Protein AF-A0A3M2AK42-F1 (afdb_monomer_lite)

Structure (mmCIF, N/CA/C/O backbone):
data_AF-A0A3M2AK42-F1
#
_entry.id   AF-A0A3M2AK42-F1
#
loop_
_atom_site.group_PDB
_atom_site.id
_atom_site.type_symbol
_atom_site.label_atom_id
_atom_site.label_alt_id
_atom_site.label_comp_id
_atom_site.label_asym_id
_atom_site.label_entity_id
_atom_site.label_seq_id
_atom_site.pdbx_PDB_ins_code
_atom_site.Cartn_x
_atom_site.Cartn_y
_atom_site.Cartn_z
_atom_site.occupancy
_atom_site.B_iso_or_equiv
_atom_site.auth_seq_id
_atom_site.auth_comp_id
_atom_site.auth_asym_id
_atom_site.auth_atom_id
_atom_site.pdbx_PDB_model_num
ATOM 1 N N . MET A 1 1 ? -17.316 -11.273 25.059 1.00 44.88 1 MET A N 1
ATOM 2 C CA . MET A 1 1 ? -16.820 -10.185 24.172 1.00 44.88 1 MET A CA 1
ATOM 3 C C . MET A 1 1 ? -15.992 -9.198 24.988 1.00 44.88 1 MET A C 1
ATOM 5 O O . MET A 1 1 ? -16.541 -8.600 25.907 1.00 44.88 1 MET A O 1
ATOM 9 N N . SER A 1 2 ? -14.705 -9.004 24.682 1.00 53.91 2 SER A N 1
ATOM 10 C CA . SER A 1 2 ? -13.886 -8.016 25.399 1.00 53.91 2 SER A CA 1
ATOM 11 C C . SER A 1 2 ? -14.462 -6.603 25.228 1.00 53.91 2 SER A C 1
ATOM 13 O O . SER A 1 2 ? -14.811 -6.161 24.127 1.00 53.91 2 SER A O 1
ATOM 15 N N . ARG A 1 3 ? -14.637 -5.888 26.344 1.00 82.56 3 ARG A N 1
ATOM 16 C CA . ARG A 1 3 ? -15.154 -4.515 26.336 1.00 82.56 3 ARG A CA 1
ATOM 17 C C . ARG A 1 3 ? -14.125 -3.598 25.660 1.00 82.56 3 ARG A C 1
ATOM 19 O O . ARG A 1 3 ? -12.955 -3.622 26.015 1.00 82.56 3 ARG A O 1
ATOM 26 N N . PHE A 1 4 ? -14.561 -2.753 24.717 1.00 89.00 4 PHE A N 1
ATOM 27 C CA . PHE A 1 4 ? -13.676 -1.787 24.046 1.00 89.00 4 PHE A CA 1
ATOM 28 C C . PHE A 1 4 ? -12.962 -0.881 25.058 1.00 89.00 4 PHE A C 1
ATOM 30 O O . PHE A 1 4 ? -13.621 -0.277 25.913 1.00 89.00 4 PHE A O 1
ATOM 37 N N . GLN A 1 5 ? -11.646 -0.745 24.890 1.00 92.00 5 GLN A N 1
ATOM 38 C CA . GLN A 1 5 ? -10.791 0.174 25.632 1.00 92.00 5 GLN A CA 1
ATOM 39 C C . GLN A 1 5 ? -10.260 1.257 24.676 1.00 92.00 5 GLN A C 1
ATOM 41 O O . GLN A 1 5 ? -9.657 0.924 23.651 1.00 92.00 5 GLN A O 1
ATOM 46 N N . PRO A 1 6 ? -10.512 2.550 24.948 1.00 93.19 6 PRO A N 1
ATOM 47 C CA . PRO A 1 6 ? -9.932 3.643 24.180 1.00 93.19 6 PRO A CA 1
ATOM 48 C C . PRO A 1 6 ? -8.397 3.588 24.199 1.00 93.19 6 PRO A C 1
ATOM 50 O O . PRO A 1 6 ? -7.823 3.580 25.282 1.00 93.19 6 PRO A O 1
ATOM 53 N N . PRO A 1 7 ? -7.718 3.602 23.039 1.00 92.38 7 PRO A N 1
ATOM 54 C CA . PRO A 1 7 ? -6.256 3.543 23.009 1.00 92.38 7 PRO A CA 1
ATOM 55 C C . PRO A 1 7 ? -5.570 4.895 23.274 1.00 92.38 7 PRO A C 1
ATOM 57 O O . PRO A 1 7 ? -4.383 4.924 23.557 1.00 92.38 7 PRO A O 1
ATOM 60 N N . HIS A 1 8 ? -6.272 6.022 23.108 1.00 93.62 8 HIS A N 1
ATOM 61 C CA . HIS A 1 8 ? -5.751 7.380 23.333 1.00 93.62 8 HIS A CA 1
ATOM 62 C C . HIS A 1 8 ? -6.901 8.401 23.352 1.00 93.62 8 HIS A C 1
ATOM 64 O O . HIS A 1 8 ? -8.001 8.111 22.874 1.00 93.62 8 HIS A O 1
ATOM 70 N N . CYS A 1 9 ? -6.657 9.633 23.813 1.00 94.62 9 CYS A N 1
ATOM 71 C CA . CYS A 1 9 ? -7.658 10.700 23.733 1.00 94.62 9 CYS A CA 1
ATOM 72 C C . CYS A 1 9 ? -7.870 11.156 22.272 1.00 94.62 9 CYS A C 1
ATOM 74 O O . CYS A 1 9 ? -6.920 11.579 21.603 1.00 94.62 9 CYS A O 1
ATOM 76 N N . PRO A 1 10 ? -9.100 11.137 21.725 1.00 93.94 10 PRO A N 1
ATOM 77 C CA . PRO A 1 10 ? -9.323 11.510 20.329 1.00 93.94 10 PRO A CA 1
ATOM 78 C C . PRO A 1 10 ? -9.197 13.020 20.071 1.00 93.94 10 PRO A C 1
ATOM 80 O O . PRO A 1 10 ? -9.141 13.420 18.910 1.00 93.94 10 PRO A O 1
ATOM 83 N N . HIS A 1 11 ? -9.119 13.851 21.116 1.00 93.88 11 HIS A N 1
ATOM 84 C CA . HIS A 1 11 ? -8.992 15.307 21.008 1.00 93.88 11 HIS A CA 1
ATOM 85 C C . HIS A 1 11 ? -7.536 15.722 20.715 1.00 93.88 11 HIS A C 1
ATOM 87 O O . HIS A 1 11 ? -6.670 15.469 21.552 1.00 93.88 11 HIS A O 1
ATOM 93 N N . PRO A 1 12 ? -7.236 16.377 19.569 1.00 92.06 12 PRO A N 1
ATOM 94 C CA . PRO A 1 12 ? -5.858 16.648 19.126 1.00 92.06 12 PRO A CA 1
ATOM 95 C C . PRO A 1 12 ? -5.017 17.514 20.071 1.00 92.06 12 PRO A C 1
ATOM 97 O O . PRO A 1 12 ? -3.802 17.359 20.124 1.00 92.06 12 PRO A O 1
ATOM 100 N N . ARG A 1 13 ? -5.663 18.423 20.809 1.00 94.31 13 ARG A N 1
ATOM 101 C CA . ARG A 1 13 ? -5.011 19.355 21.744 1.00 94.31 13 ARG A CA 1
ATOM 102 C C . ARG A 1 13 ? -4.900 18.809 23.176 1.00 94.31 13 ARG A C 1
ATOM 104 O O . ARG A 1 13 ? -4.522 19.543 24.074 1.00 94.31 13 ARG A O 1
ATOM 111 N N . CYS A 1 14 ? -5.276 17.552 23.422 1.00 94.94 14 CYS A N 1
ATOM 112 C CA . CYS A 1 14 ? -5.157 16.962 24.755 1.00 94.94 14 CYS A CA 1
ATOM 113 C C . CYS A 1 14 ? -3.673 16.743 25.116 1.00 94.94 14 CYS A C 1
ATOM 115 O O . CYS A 1 14 ? -2.967 16.146 24.300 1.00 94.94 14 CYS A O 1
ATOM 117 N N . PRO A 1 15 ? -3.211 17.120 26.325 1.00 94.81 15 PRO A N 1
ATOM 118 C CA . PRO A 1 15 ? -1.830 16.881 26.760 1.00 94.81 15 PRO A CA 1
ATOM 119 C C . PRO A 1 15 ? -1.396 15.411 26.653 1.00 94.81 15 PRO A C 1
ATOM 121 O O . PRO A 1 15 ? -0.280 15.125 26.223 1.00 94.81 15 PRO A O 1
ATOM 124 N N . SER A 1 16 ? -2.317 14.469 26.910 1.00 94.31 16 SER A N 1
ATOM 125 C CA . SER A 1 16 ? -2.032 13.028 26.803 1.00 94.31 16 SER A CA 1
ATOM 126 C C . SER A 1 16 ? -1.733 12.519 25.395 1.00 94.31 16 SER A C 1
ATOM 128 O O . SER A 1 16 ? -1.181 11.434 25.240 1.00 94.31 16 SER A O 1
ATOM 130 N N . ARG A 1 17 ? -2.060 13.281 24.343 1.00 90.75 17 ARG A N 1
ATOM 131 C CA . ARG A 1 17 ? -1.677 12.913 22.971 1.00 90.75 17 ARG A CA 1
ATOM 132 C C . ARG A 1 17 ? -0.212 13.182 22.656 1.00 90.75 17 ARG A C 1
ATOM 134 O O . ARG A 1 17 ? 0.291 12.607 21.697 1.00 90.75 17 ARG A O 1
ATOM 141 N N . HIS A 1 18 ? 0.421 14.066 23.420 1.00 89.06 18 HIS A N 1
ATOM 142 C CA . HIS A 1 18 ? 1.777 14.556 23.176 1.00 89.06 18 HIS A CA 1
ATOM 143 C C . HIS A 1 18 ? 2.758 14.070 24.244 1.00 89.06 18 HIS A C 1
ATOM 145 O O . HIS A 1 18 ? 3.823 14.651 24.393 1.00 89.06 18 HIS A O 1
ATOM 151 N N . GLY A 1 19 ? 2.376 13.057 25.031 1.00 88.56 19 GLY A N 1
ATOM 152 C CA . GLY A 1 19 ? 3.207 12.512 26.109 1.00 88.56 19 GLY A CA 1
ATOM 153 C C . GLY A 1 19 ? 3.389 13.440 27.315 1.00 88.56 19 GLY A C 1
ATOM 154 O O . GLY A 1 19 ? 4.139 13.100 28.214 1.00 88.56 19 GLY A O 1
ATOM 155 N N . ARG A 1 20 ? 2.694 14.587 27.369 1.00 92.31 20 ARG A N 1
ATOM 156 C CA . ARG A 1 20 ? 2.829 15.575 28.460 1.00 92.31 20 ARG A CA 1
ATOM 157 C C . ARG A 1 20 ? 2.037 15.218 29.722 1.00 92.31 20 ARG A C 1
ATOM 159 O O . ARG A 1 20 ? 2.165 15.893 30.729 1.00 92.31 20 ARG A O 1
ATOM 166 N N . ALA A 1 21 ? 1.153 14.225 29.640 1.00 94.00 21 ALA A N 1
ATOM 167 C CA . ALA A 1 21 ? 0.336 13.748 30.753 1.00 94.00 21 ALA A CA 1
ATOM 168 C C . ALA A 1 21 ? -0.171 12.322 30.470 1.00 94.00 21 ALA A C 1
ATOM 170 O O . ALA A 1 21 ? -0.337 11.961 29.298 1.00 94.00 21 ALA A O 1
ATOM 171 N N . PRO A 1 22 ? -0.498 11.515 31.492 1.00 95.12 22 PRO A N 1
ATOM 172 C CA . PRO A 1 22 ? -1.084 10.195 31.282 1.00 95.12 22 PRO A CA 1
ATOM 173 C C . PRO A 1 22 ? -2.471 10.293 30.631 1.00 95.12 22 PRO A C 1
ATOM 175 O O . PRO A 1 22 ? -3.246 11.224 30.882 1.00 95.12 22 PRO A O 1
ATOM 178 N N . PHE A 1 23 ? -2.814 9.313 29.788 1.00 95.62 23 PHE A N 1
ATOM 179 C CA . PHE A 1 23 ? -4.160 9.196 29.226 1.00 95.62 23 PHE A CA 1
ATOM 180 C C . PHE A 1 23 ? -5.090 8.467 30.199 1.00 95.62 23 PHE A C 1
ATOM 182 O O . PHE A 1 23 ? -5.228 7.247 30.162 1.00 95.62 23 PHE A O 1
ATOM 189 N N . LEU A 1 24 ? -5.777 9.242 31.036 1.00 95.94 24 LEU A N 1
ATOM 190 C CA . LEU A 1 24 ? -6.764 8.727 31.980 1.00 95.94 24 LEU A CA 1
ATOM 191 C C . LEU A 1 24 ? -8.181 8.932 31.437 1.00 95.94 24 LEU A C 1
ATOM 193 O O . LEU A 1 24 ? -8.519 9.991 30.891 1.00 95.94 24 LEU A O 1
ATOM 197 N N . TRP A 1 25 ? -9.040 7.926 31.591 1.00 96.62 25 TRP A N 1
ATOM 198 C CA . TRP A 1 25 ? -10.430 7.983 31.145 1.00 96.62 25 TRP A CA 1
ATOM 199 C C . TRP A 1 25 ? -11.367 7.208 32.071 1.00 96.62 25 TRP A C 1
ATOM 201 O O . TRP A 1 25 ? -10.966 6.263 32.737 1.00 96.62 25 TRP A O 1
ATOM 211 N N . ARG A 1 26 ? -12.645 7.601 32.082 1.00 96.50 26 ARG A N 1
ATOM 212 C CA . ARG A 1 26 ? -13.735 6.839 32.714 1.00 96.50 26 ARG A CA 1
ATOM 213 C C . ARG A 1 26 ? -14.907 6.663 31.758 1.00 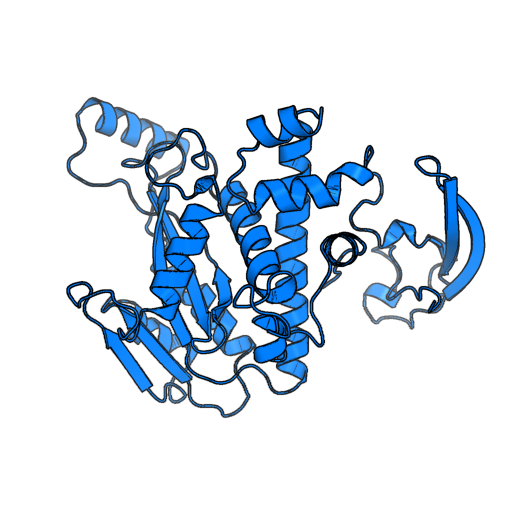96.50 26 ARG A C 1
ATOM 215 O O . ARG A 1 26 ? -15.075 7.451 30.823 1.00 96.50 26 ARG A O 1
ATOM 222 N N . ARG A 1 27 ? -15.732 5.638 31.978 1.00 96.12 27 ARG A N 1
ATOM 223 C CA . ARG A 1 27 ? -17.011 5.480 31.263 1.00 96.12 27 ARG A CA 1
ATOM 224 C C . ARG A 1 27 ? -17.972 6.599 31.678 1.00 96.12 27 ARG A C 1
ATOM 226 O O . ARG A 1 27 ? -17.952 7.038 32.820 1.00 96.12 27 ARG A O 1
ATOM 233 N N . ARG A 1 28 ? -18.789 7.081 30.737 1.00 94.62 28 ARG A N 1
ATOM 234 C CA . ARG A 1 28 ? -19.775 8.155 30.963 1.00 94.62 28 ARG A CA 1
ATOM 235 C C . ARG A 1 28 ? -21.093 7.849 30.245 1.00 94.62 28 ARG A C 1
ATOM 237 O O . ARG A 1 28 ? -21.438 8.528 29.282 1.00 94.62 28 ARG A O 1
ATOM 244 N N . GLY A 1 29 ? -21.790 6.797 30.672 1.00 94.94 29 GLY A N 1
ATOM 245 C CA . GLY A 1 29 ? -23.066 6.379 30.079 1.00 94.94 29 GLY A CA 1
ATOM 246 C C . GLY A 1 29 ? -22.958 5.885 28.630 1.00 94.94 29 GLY A C 1
ATOM 247 O O . GLY A 1 29 ? -21.872 5.609 28.108 1.00 94.94 29 GLY A O 1
ATOM 248 N N . SER A 1 30 ? -24.100 5.759 27.959 1.00 95.50 30 SER A N 1
ATOM 249 C CA . SER A 1 30 ? -24.176 5.310 26.566 1.00 95.50 30 SER A CA 1
ATOM 250 C C . SER A 1 30 ? -25.329 5.983 25.824 1.00 95.50 30 SER A C 1
ATOM 252 O O . SER A 1 30 ? -26.158 6.631 26.448 1.00 95.50 30 SER A O 1
ATOM 254 N N . TYR A 1 31 ? -25.348 5.890 24.496 1.00 94.38 31 TYR A N 1
ATOM 255 C CA . TYR A 1 31 ? -26.443 6.412 23.671 1.00 94.38 31 TYR A CA 1
ATOM 256 C C . TYR A 1 31 ? -26.689 5.509 22.457 1.00 94.38 31 TYR A C 1
ATOM 258 O O . TYR A 1 31 ? -25.734 4.888 21.974 1.00 94.38 31 TYR A O 1
ATOM 266 N N . PRO A 1 32 ? -27.923 5.427 21.934 1.00 93.19 32 PRO A N 1
ATOM 267 C CA . PRO A 1 32 ? -28.196 4.715 20.693 1.00 93.19 32 PRO A CA 1
ATOM 268 C C . PRO A 1 32 ? -27.618 5.482 19.498 1.00 93.19 32 PRO A C 1
ATOM 270 O O . PRO A 1 32 ? -27.726 6.707 19.380 1.00 93.19 32 PRO A O 1
ATOM 273 N N . ARG A 1 33 ? -26.959 4.774 18.580 1.00 86.94 33 ARG A N 1
ATOM 274 C CA . ARG A 1 33 ? -26.429 5.379 17.357 1.00 86.94 33 ARG A CA 1
ATOM 275 C C . ARG A 1 33 ? -27.558 5.612 16.353 1.00 86.94 33 ARG A C 1
ATOM 277 O O . ARG A 1 33 ? -28.160 4.661 15.882 1.00 86.94 33 ARG A O 1
ATOM 284 N N . LYS A 1 34 ? -27.725 6.859 15.900 1.00 83.44 34 LYS A N 1
ATOM 285 C CA . LYS A 1 34 ? -28.797 7.274 14.967 1.00 83.44 34 LYS A CA 1
ATOM 286 C C . LYS A 1 34 ? -28.969 6.431 13.689 1.00 83.44 34 LYS A C 1
ATOM 288 O O . LYS A 1 34 ? -30.050 6.417 13.134 1.00 83.44 34 LYS A O 1
ATOM 293 N N . VAL A 1 35 ? -27.916 5.788 13.175 1.00 79.56 35 VAL A N 1
ATOM 294 C CA . VAL A 1 35 ? -27.976 5.088 11.871 1.00 79.56 35 VAL A CA 1
ATOM 295 C C . VAL A 1 35 ? -28.355 3.610 11.965 1.00 79.56 35 VAL A C 1
ATOM 297 O O . VAL A 1 35 ? -28.770 3.043 10.966 1.00 79.56 35 VAL A O 1
ATOM 300 N N . ASP A 1 36 ? -28.117 2.960 13.105 1.00 82.44 36 ASP A N 1
ATOM 301 C CA . ASP A 1 36 ? -28.292 1.507 13.259 1.00 82.44 36 ASP A CA 1
ATOM 302 C C . ASP A 1 36 ? -28.736 1.092 14.673 1.00 82.44 36 ASP A C 1
ATOM 304 O O . ASP A 1 36 ? -28.633 -0.079 15.022 1.00 82.44 36 ASP A O 1
ATOM 308 N N . GLY A 1 37 ? -29.146 2.040 15.522 1.00 84.12 37 GLY A N 1
ATOM 309 C CA . GLY A 1 37 ? -29.632 1.802 16.888 1.00 84.12 37 GLY A CA 1
ATOM 310 C C . GLY A 1 37 ? -28.581 1.305 17.886 1.00 84.12 37 GLY A C 1
ATOM 311 O O . GLY A 1 37 ? -28.816 1.317 19.092 1.00 84.12 37 GLY A O 1
ATOM 312 N N . ARG A 1 38 ? -27.384 0.910 17.431 1.00 86.56 38 ARG A N 1
ATOM 313 C CA . ARG A 1 38 ? -26.383 0.254 18.282 1.00 86.56 38 ARG A CA 1
ATOM 314 C C . ARG A 1 38 ? -25.985 1.128 19.463 1.00 86.56 38 ARG A C 1
ATOM 316 O O . ARG A 1 38 ? -25.647 2.302 19.290 1.00 86.56 38 ARG A O 1
ATOM 323 N N . ARG A 1 39 ? -25.939 0.527 20.655 1.00 91.94 39 ARG A N 1
ATOM 324 C CA . ARG A 1 39 ? -25.543 1.215 21.886 1.00 91.94 39 ARG A CA 1
ATOM 325 C C . ARG A 1 39 ? -24.062 1.596 21.838 1.00 91.94 39 ARG A C 1
ATOM 327 O O . ARG A 1 39 ? -23.171 0.751 21.753 1.00 91.94 39 ARG A O 1
ATOM 334 N N . VAL A 1 40 ? -23.792 2.896 21.874 1.00 92.94 40 VAL A N 1
ATOM 335 C CA . VAL A 1 40 ? -22.453 3.482 21.823 1.00 92.94 40 VAL A CA 1
ATOM 336 C C . VAL A 1 40 ? -22.022 3.887 23.223 1.00 92.94 40 VAL A C 1
ATOM 338 O O . VAL A 1 40 ? -22.624 4.755 23.851 1.00 92.94 40 VAL A O 1
ATOM 341 N N . GLN A 1 41 ? -20.920 3.305 23.691 1.00 95.62 41 GLN A N 1
ATOM 342 C CA . GLN A 1 41 ? -20.295 3.696 24.951 1.00 95.62 41 GLN A CA 1
ATOM 343 C C . GLN A 1 41 ? -19.641 5.081 24.834 1.00 95.62 41 GLN A C 1
ATOM 345 O O . GLN A 1 41 ? -18.824 5.320 23.935 1.00 95.62 41 GLN A O 1
ATOM 350 N N . ARG A 1 42 ? -19.959 5.968 25.783 1.00 96.69 42 ARG A N 1
ATOM 351 C CA . ARG A 1 42 ? -19.296 7.263 25.983 1.00 96.69 42 ARG A CA 1
ATOM 352 C C . ARG A 1 42 ? -18.219 7.159 27.055 1.00 96.69 42 ARG A C 1
ATOM 354 O O . ARG A 1 42 ? -18.303 6.344 27.975 1.00 96.69 42 ARG A O 1
ATOM 361 N N . PHE A 1 43 ? -17.232 8.028 26.938 1.00 97.38 43 PHE A N 1
ATOM 362 C CA . PHE A 1 43 ? -16.108 8.154 27.847 1.00 97.38 43 PHE A CA 1
ATOM 363 C C . PHE A 1 43 ? -15.850 9.630 28.146 1.00 97.38 43 PHE A C 1
ATOM 365 O O . PHE A 1 43 ? -16.178 10.507 27.341 1.00 97.38 43 PHE A O 1
ATOM 372 N N . LEU A 1 44 ? -15.235 9.888 29.292 1.00 97.81 44 LEU A N 1
ATOM 373 C CA . LEU A 1 44 ? -14.699 11.184 29.682 1.00 97.81 44 LEU A CA 1
ATOM 374 C C . LEU A 1 44 ? -13.183 11.047 29.809 1.00 97.81 44 LEU A C 1
ATOM 376 O O . LEU A 1 44 ? -12.720 10.170 30.538 1.00 97.81 44 LEU A O 1
ATOM 380 N N . CYS A 1 45 ? -12.415 11.888 29.115 1.00 97.31 45 CYS A N 1
ATOM 381 C CA . CYS A 1 45 ? -10.980 11.986 29.363 1.00 97.31 45 CYS A CA 1
ATOM 382 C C . CYS A 1 45 ? -10.763 12.777 30.655 1.00 97.31 45 CYS A C 1
ATOM 384 O O . CYS A 1 45 ? -11.192 13.925 30.733 1.00 97.31 45 CYS A O 1
ATOM 386 N N . ARG A 1 46 ? -10.095 12.182 31.647 1.00 97.19 46 ARG A N 1
ATOM 387 C CA . ARG A 1 46 ? -9.768 12.855 32.914 1.00 97.19 46 ARG A CA 1
ATOM 388 C C . ARG A 1 46 ? -8.592 13.824 32.775 1.00 97.19 46 ARG A C 1
ATOM 390 O O . ARG A 1 46 ? -8.455 14.706 33.600 1.00 97.19 46 ARG A O 1
ATOM 397 N N . THR A 1 47 ? -7.807 13.717 31.702 1.00 95.94 47 THR A N 1
ATOM 398 C CA . THR A 1 47 ? -6.683 14.626 31.433 1.00 95.94 47 THR A CA 1
ATOM 399 C C . THR A 1 47 ? -7.120 15.984 30.876 1.00 95.94 47 THR A C 1
ATOM 401 O O . THR A 1 47 ? -6.511 16.994 31.184 1.00 95.94 47 THR A O 1
ATOM 404 N N . CYS A 1 48 ? -8.136 16.036 30.004 1.00 95.88 48 CYS A N 1
ATOM 405 C CA . CYS A 1 48 ? -8.592 17.302 29.399 1.00 95.88 48 CYS A CA 1
ATOM 406 C C . CYS A 1 48 ? -10.073 17.619 29.628 1.00 95.88 48 CYS A C 1
ATOM 408 O O . CYS A 1 48 ? -10.602 18.522 28.986 1.00 95.88 48 CYS A O 1
ATOM 410 N N . GLY A 1 49 ? -10.779 16.816 30.426 1.00 95.81 49 GLY A N 1
ATOM 411 C CA . GLY A 1 49 ? -12.206 16.989 30.722 1.00 95.81 49 GLY A CA 1
ATOM 412 C C . GLY A 1 49 ? -13.161 16.750 29.544 1.00 95.81 49 GLY A C 1
ATOM 413 O O . GLY A 1 49 ? -14.378 16.799 29.705 1.00 95.81 49 GLY A O 1
ATOM 414 N N . ARG A 1 50 ? -12.666 16.467 28.331 1.00 96.69 50 ARG A N 1
ATOM 415 C CA . ARG A 1 50 ? -13.527 16.338 27.146 1.00 96.69 50 ARG A CA 1
ATOM 416 C C . ARG A 1 50 ? -14.137 14.947 27.022 1.00 96.69 50 ARG A C 1
ATOM 418 O O . ARG A 1 50 ? -13.481 13.920 27.209 1.00 96.69 50 ARG A O 1
ATOM 425 N N . SER A 1 51 ? -15.405 14.915 26.617 1.00 96.38 51 SER A N 1
ATOM 426 C CA . SER A 1 51 ? -16.118 13.670 26.323 1.00 96.38 51 SER A CA 1
ATOM 427 C C . SER A 1 51 ? -15.789 13.132 24.930 1.00 96.38 51 SER A C 1
ATOM 429 O O . SER A 1 51 ? -15.501 13.886 23.998 1.00 96.38 51 SER A O 1
ATOM 431 N N . PHE A 1 52 ? -15.852 11.815 24.780 1.00 96.00 52 PHE A N 1
ATOM 432 C CA . PHE A 1 52 ? -15.729 11.117 23.503 1.00 96.00 52 PHE A CA 1
ATOM 433 C C . PHE A 1 52 ? -16.491 9.785 23.544 1.00 96.00 52 PHE A C 1
ATOM 435 O O . PHE A 1 52 ? -17.133 9.461 24.541 1.00 96.00 52 PHE A O 1
ATOM 442 N N . SER A 1 53 ? -16.481 9.009 22.461 1.00 95.25 53 SER A N 1
ATOM 443 C CA . SER A 1 53 ? -17.162 7.708 22.426 1.00 95.25 53 SER A CA 1
ATOM 444 C C . SER A 1 53 ? -16.401 6.686 21.590 1.00 95.25 53 SER A C 1
ATOM 446 O O . SER A 1 53 ? -15.421 7.023 20.922 1.00 95.25 53 SER A O 1
ATOM 448 N N . THR A 1 54 ? -16.854 5.429 21.585 1.00 94.00 54 THR A N 1
ATOM 449 C CA . THR A 1 54 ? -16.290 4.395 20.691 1.00 94.00 54 THR A CA 1
ATOM 450 C C . THR A 1 54 ? -16.303 4.843 19.227 1.00 94.00 54 THR A C 1
ATOM 452 O O . THR A 1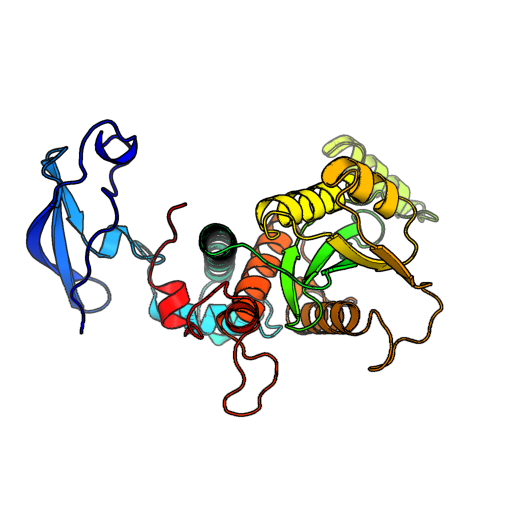 54 ? -15.385 4.530 18.470 1.00 94.00 54 THR A O 1
ATOM 455 N N . GLN A 1 55 ? -17.291 5.654 18.834 1.00 92.50 55 GLN A N 1
ATOM 456 C CA . GLN A 1 55 ? -17.412 6.209 17.487 1.00 92.50 55 GLN A CA 1
ATOM 457 C C . GLN A 1 55 ? -16.198 7.046 17.088 1.00 92.50 55 GLN A C 1
ATOM 459 O O . GLN A 1 55 ? -15.809 7.006 15.926 1.00 92.50 55 GLN A O 1
ATOM 464 N N . SER A 1 56 ? -15.554 7.748 18.024 1.00 93.19 56 SER A N 1
ATOM 465 C CA . SER A 1 56 ? -14.378 8.582 17.747 1.00 93.19 56 SER A CA 1
ATOM 466 C C . SER A 1 56 ? -13.218 7.797 17.119 1.00 93.19 56 SER A C 1
ATOM 468 O O . SER A 1 56 ? -12.414 8.370 16.382 1.00 93.19 56 SER A O 1
ATOM 470 N N . PHE A 1 57 ? -13.163 6.483 17.355 1.00 93.69 57 PHE A N 1
ATOM 471 C CA . PHE A 1 57 ? -12.113 5.594 16.856 1.00 93.69 57 PHE A CA 1
ATOM 472 C C . PHE A 1 57 ? -12.530 4.790 15.626 1.00 93.69 57 PHE A C 1
ATOM 474 O O . PHE A 1 57 ? -11.696 4.108 15.036 1.00 93.69 57 PHE A O 1
ATOM 481 N N . ARG A 1 58 ? -13.798 4.839 15.204 1.00 92.56 58 ARG A N 1
ATOM 482 C CA . ARG A 1 58 ? -14.265 4.045 14.064 1.00 92.56 58 ARG A CA 1
ATOM 483 C C . ARG A 1 58 ? -13.844 4.640 12.734 1.00 92.56 58 ARG A C 1
ATOM 485 O O . ARG A 1 58 ? -13.916 5.854 12.529 1.00 92.56 58 ARG A O 1
ATOM 492 N N . LEU A 1 59 ? -13.457 3.794 11.779 1.00 94.50 59 LEU A N 1
ATOM 493 C CA . LEU A 1 59 ? -13.092 4.254 10.433 1.00 94.50 59 LEU A CA 1
ATOM 494 C C . LEU A 1 59 ? -14.258 4.981 9.760 1.00 94.50 59 LEU A C 1
ATOM 496 O O . LEU A 1 59 ? -14.069 6.039 9.159 1.00 94.50 59 LEU A O 1
ATOM 500 N N . ASP A 1 60 ? -15.459 4.450 9.954 1.00 91.25 60 ASP A N 1
ATOM 501 C CA . ASP A 1 60 ? -16.712 4.926 9.381 1.00 91.25 60 ASP A CA 1
ATOM 502 C C . ASP A 1 60 ? -17.411 6.028 10.198 1.00 91.25 60 ASP A C 1
ATOM 504 O O . ASP A 1 60 ? -18.574 6.347 9.941 1.00 91.25 60 ASP A O 1
ATOM 508 N N . TYR A 1 61 ? -16.721 6.638 11.168 1.00 90.81 61 TYR A N 1
ATOM 509 C CA . TYR A 1 61 ? -17.280 7.748 11.933 1.00 90.81 61 TYR A CA 1
ATOM 510 C C . TYR A 1 61 ? -17.748 8.886 11.015 1.00 90.81 61 TYR A C 1
ATOM 512 O O . TYR A 1 61 ? -16.985 9.354 10.164 1.00 90.81 61 TYR A O 1
ATOM 520 N N . ARG A 1 62 ? -18.999 9.324 11.227 1.00 87.81 62 ARG A N 1
ATOM 521 C CA . ARG A 1 62 ? -19.749 10.316 10.429 1.00 87.81 62 ARG A CA 1
ATOM 522 C C . ARG A 1 62 ? -20.055 9.909 8.983 1.00 87.81 62 ARG A C 1
ATOM 524 O O . ARG A 1 62 ? -20.540 10.733 8.216 1.00 87.81 62 ARG A O 1
ATOM 531 N N . LEU A 1 63 ? -19.806 8.659 8.594 1.00 89.94 63 LEU A N 1
ATOM 532 C CA . LEU A 1 63 ? -20.255 8.164 7.297 1.00 89.94 63 LEU A CA 1
ATOM 533 C C . LEU A 1 63 ? -21.709 7.695 7.374 1.00 89.94 63 LEU A C 1
ATOM 535 O O . LEU A 1 63 ? -22.112 7.031 8.328 1.00 89.94 63 LEU A O 1
ATOM 539 N N . GLN A 1 64 ? -22.468 7.991 6.323 1.00 87.38 64 GLN A N 1
ATOM 540 C CA . GLN A 1 64 ? -23.795 7.429 6.071 1.00 87.38 64 GLN A CA 1
ATOM 541 C C . GLN A 1 64 ? -23.682 6.121 5.273 1.00 87.38 64 GLN A C 1
ATOM 543 O O . GLN A 1 64 ? -22.674 5.891 4.598 1.00 87.38 64 GLN A O 1
ATOM 548 N N . ARG A 1 65 ? -24.715 5.265 5.315 1.00 86.56 65 ARG A N 1
ATOM 549 C CA . ARG A 1 65 ? -24.765 3.965 4.607 1.00 86.56 65 ARG A CA 1
ATOM 550 C C . ARG A 1 65 ? -23.530 3.089 4.875 1.00 86.56 65 ARG A C 1
ATOM 552 O O . ARG A 1 65 ? -22.862 2.633 3.955 1.00 86.56 65 ARG A O 1
ATOM 559 N N . VAL A 1 66 ? -23.140 2.918 6.141 1.00 89.50 66 VAL A N 1
ATOM 560 C CA . VAL A 1 66 ? -21.879 2.228 6.498 1.00 89.50 66 VAL A CA 1
ATOM 561 C C . VAL A 1 66 ? -21.870 0.734 6.165 1.00 89.50 66 VAL A C 1
ATOM 563 O O . VAL A 1 66 ? -20.793 0.173 5.965 1.00 89.50 66 VAL A O 1
ATOM 566 N N . HIS A 1 67 ? -23.047 0.115 6.047 1.00 90.38 67 HIS A N 1
ATOM 567 C CA . HIS A 1 67 ? -23.211 -1.300 5.712 1.00 90.38 67 HIS A CA 1
ATOM 568 C C . HIS A 1 67 ? -22.615 -1.661 4.339 1.00 90.38 67 HIS A C 1
ATOM 570 O O . HIS A 1 67 ? -22.136 -2.776 4.166 1.00 90.38 67 HIS A O 1
ATOM 576 N N . VAL A 1 68 ? -22.525 -0.713 3.392 1.00 95.06 68 VAL A N 1
ATOM 577 C CA . VAL A 1 68 ? -21.932 -0.971 2.063 1.00 95.06 68 VAL A CA 1
ATOM 578 C C . VAL A 1 68 ? -20.402 -1.070 2.090 1.00 95.06 68 VAL A C 1
ATOM 580 O O . VAL A 1 68 ? -19.797 -1.502 1.111 1.00 95.06 68 VAL A O 1
ATOM 583 N N . ASN A 1 69 ? -19.737 -0.643 3.173 1.00 95.88 69 ASN A N 1
ATOM 584 C CA . ASN A 1 69 ? -18.274 -0.525 3.208 1.00 95.88 69 ASN A CA 1
ATOM 585 C C . ASN A 1 69 ? -17.549 -1.862 2.952 1.00 95.88 69 ASN A C 1
ATOM 587 O O . ASN A 1 69 ? -16.635 -1.863 2.121 1.00 95.88 69 ASN A O 1
ATOM 591 N N . PRO A 1 70 ? -17.921 -2.992 3.596 1.00 97.06 70 PRO A N 1
ATOM 592 C CA . PRO A 1 70 ? -17.255 -4.269 3.351 1.00 97.06 70 PRO A CA 1
ATOM 593 C C . PRO A 1 70 ? -17.453 -4.773 1.920 1.00 97.06 70 PRO A C 1
ATOM 595 O O . PRO A 1 70 ? -16.493 -5.234 1.301 1.00 97.06 70 PRO A O 1
ATOM 598 N N . ALA A 1 71 ? -18.668 -4.657 1.374 1.00 98.19 71 ALA A N 1
ATOM 599 C CA . ALA A 1 71 ? -18.964 -5.045 -0.004 1.00 98.19 71 ALA A CA 1
ATOM 600 C C . ALA A 1 71 ? -18.176 -4.181 -1.000 1.00 98.19 71 ALA A C 1
ATOM 602 O O . ALA A 1 71 ? -17.469 -4.710 -1.856 1.00 98.19 71 ALA A O 1
ATOM 603 N N . LEU A 1 72 ? -18.181 -2.855 -0.818 1.00 98.38 72 LEU A N 1
ATOM 604 C CA . LEU A 1 72 ? -17.417 -1.950 -1.670 1.00 98.38 72 LEU A CA 1
ATOM 605 C C . LEU A 1 72 ? -15.918 -2.252 -1.635 1.00 98.38 72 LEU A C 1
ATOM 607 O O . LEU A 1 72 ? -15.277 -2.267 -2.683 1.00 98.38 72 LEU A O 1
ATOM 611 N N . PHE A 1 73 ? -15.341 -2.486 -0.453 1.00 98.44 73 PHE A N 1
ATOM 612 C CA . PHE A 1 73 ? -13.922 -2.820 -0.348 1.00 98.44 73 PHE A CA 1
ATOM 613 C C . PHE A 1 73 ? -13.584 -4.076 -1.158 1.00 98.44 73 PHE A C 1
ATOM 615 O O . PHE A 1 73 ? -12.627 -4.042 -1.931 1.00 98.44 73 PHE A O 1
ATOM 622 N N . ARG A 1 74 ? -14.399 -5.137 -1.039 1.00 98.12 74 ARG A N 1
ATOM 623 C CA . ARG A 1 74 ? -14.243 -6.383 -1.808 1.00 98.12 74 ARG A CA 1
ATOM 624 C C . ARG A 1 74 ? -14.325 -6.138 -3.313 1.00 98.12 74 ARG A C 1
ATOM 626 O O . ARG A 1 74 ? -13.414 -6.542 -4.024 1.00 98.12 74 ARG A O 1
ATOM 633 N N . LEU A 1 75 ? -15.343 -5.417 -3.789 1.00 98.19 75 LEU A N 1
ATOM 634 C CA . LEU A 1 75 ? -15.484 -5.077 -5.212 1.00 98.19 75 LEU A CA 1
ATOM 635 C C . LEU A 1 75 ? -14.237 -4.350 -5.737 1.00 98.19 75 LEU A C 1
ATOM 637 O O . LEU A 1 75 ? -13.688 -4.703 -6.782 1.00 98.19 75 LEU A O 1
ATOM 641 N N . LEU A 1 76 ? -13.736 -3.370 -4.982 1.00 97.31 76 LEU A N 1
ATOM 642 C CA . LEU A 1 76 ? -12.576 -2.584 -5.394 1.00 97.31 76 LEU A CA 1
ATOM 643 C C . LEU A 1 76 ? -11.284 -3.413 -5.469 1.00 97.31 76 LEU A C 1
ATOM 645 O O . LEU A 1 76 ? -10.437 -3.094 -6.297 1.00 97.31 76 LEU A O 1
ATOM 649 N N . VAL A 1 77 ? -11.118 -4.477 -4.681 1.00 97.06 77 VAL A N 1
ATOM 650 C CA . VAL A 1 77 ? -9.964 -5.398 -4.794 1.00 97.06 77 VAL A CA 1
ATOM 651 C C . VAL A 1 77 ? -10.234 -6.613 -5.696 1.00 97.06 77 VAL A C 1
ATOM 653 O O . VAL A 1 77 ? -9.381 -7.488 -5.812 1.00 97.06 77 VAL A O 1
ATOM 656 N N . SER A 1 78 ? -11.386 -6.647 -6.370 1.00 95.88 78 SER A N 1
ATOM 657 C CA . SER A 1 78 ? -11.825 -7.728 -7.263 1.00 95.88 78 SER A CA 1
ATOM 658 C C . SER A 1 78 ? -12.089 -7.225 -8.685 1.00 95.88 78 SER A C 1
ATOM 660 O O . SER A 1 78 ? -13.071 -7.605 -9.309 1.00 95.88 78 SER A O 1
ATOM 662 N N . LYS A 1 79 ? -11.222 -6.350 -9.211 1.00 94.31 79 LYS A N 1
ATOM 663 C CA . LYS A 1 79 ? -11.256 -5.850 -10.603 1.00 94.31 79 LYS A CA 1
ATOM 664 C C . LYS A 1 79 ? -12.495 -5.023 -10.972 1.00 94.31 79 LYS A C 1
ATOM 666 O O . LYS A 1 79 ? -12.616 -4.570 -12.108 1.00 94.31 79 LYS A O 1
ATOM 671 N N . VAL A 1 80 ? -13.375 -4.709 -10.026 1.00 95.56 80 VAL A N 1
ATOM 672 C CA . VAL A 1 80 ? -14.567 -3.906 -10.311 1.00 95.56 80 VAL A CA 1
ATOM 673 C C . VAL A 1 80 ? -14.184 -2.429 -10.458 1.00 95.56 80 VAL A C 1
ATOM 675 O O . VAL A 1 80 ? -13.367 -1.873 -9.712 1.00 95.56 80 VAL A O 1
ATOM 678 N N . THR A 1 81 ? -14.739 -1.767 -11.475 1.00 94.62 81 THR A N 1
ATOM 679 C CA . THR A 1 81 ? -14.530 -0.328 -11.692 1.00 94.62 81 THR A CA 1
ATOM 680 C C . THR A 1 81 ? -15.381 0.492 -10.725 1.00 94.62 81 THR A C 1
ATOM 682 O O . THR A 1 81 ? -16.394 0.026 -10.215 1.00 94.62 81 THR A O 1
ATOM 685 N N . PHE A 1 82 ? -15.020 1.756 -10.489 1.00 95.00 82 PHE A N 1
ATOM 686 C CA . PHE A 1 82 ? -15.798 2.609 -9.576 1.00 95.00 82 PHE A CA 1
ATOM 687 C C . PHE A 1 82 ? -17.238 2.830 -10.059 1.00 95.00 82 PHE A C 1
ATOM 689 O O . PHE A 1 82 ? -18.133 2.968 -9.235 1.00 95.00 82 PHE A O 1
ATOM 696 N N . ARG A 1 83 ? -17.457 2.873 -11.382 1.00 95.44 83 ARG A N 1
ATOM 697 C CA . ARG A 1 83 ? -18.796 3.004 -11.972 1.00 95.44 83 ARG A CA 1
ATOM 698 C C . ARG A 1 83 ? -19.606 1.729 -11.755 1.00 95.44 83 ARG A C 1
ATOM 700 O O . ARG A 1 83 ? -20.745 1.820 -11.323 1.00 95.44 83 ARG A O 1
ATOM 707 N N . GLN A 1 84 ? -19.007 0.564 -11.992 1.00 96.81 84 GLN A N 1
ATOM 708 C CA . GLN A 1 84 ? -19.709 -0.698 -11.782 1.00 96.81 84 GLN A CA 1
ATOM 709 C C . GLN A 1 84 ? -19.994 -0.948 -10.297 1.00 96.81 84 GLN A C 1
ATOM 711 O O . GLN A 1 84 ? -21.099 -1.333 -9.951 1.00 96.81 84 GLN A O 1
ATOM 716 N N . ALA A 1 85 ? -19.053 -0.636 -9.404 1.00 97.69 85 ALA A N 1
ATOM 717 C CA . ALA A 1 85 ? -19.273 -0.751 -7.963 1.00 97.69 85 ALA A CA 1
ATOM 718 C C . ALA A 1 85 ? -20.377 0.191 -7.451 1.00 97.69 85 ALA A C 1
ATOM 720 O O . ALA A 1 85 ? -21.094 -0.161 -6.524 1.00 97.69 85 ALA A O 1
ATOM 721 N N . ALA A 1 86 ? -20.513 1.380 -8.050 1.00 97.81 86 ALA A N 1
ATOM 722 C CA . ALA A 1 86 ? -21.604 2.308 -7.757 1.00 97.81 86 ALA A CA 1
ATOM 723 C C . ALA A 1 86 ? -22.970 1.719 -8.149 1.00 97.81 86 ALA A C 1
ATOM 725 O O . ALA A 1 86 ? -23.877 1.717 -7.322 1.00 97.81 86 ALA A O 1
ATOM 726 N N . ARG A 1 87 ? -23.076 1.155 -9.363 1.00 98.25 87 ARG A N 1
ATOM 727 C CA . ARG A 1 87 ? -24.286 0.476 -9.862 1.00 98.25 87 ARG A CA 1
ATOM 728 C C . ARG A 1 87 ? -24.671 -0.719 -8.989 1.00 98.25 87 ARG A C 1
ATOM 730 O O . ARG A 1 87 ? -25.781 -0.757 -8.484 1.00 98.25 87 ARG A O 1
ATOM 737 N N . LEU A 1 88 ? -23.723 -1.628 -8.739 1.00 98.25 88 LEU A N 1
ATOM 738 C CA . LEU A 1 88 ? -23.946 -2.851 -7.952 1.00 98.25 88 LEU A CA 1
ATOM 739 C C . LEU A 1 88 ? -24.405 -2.586 -6.512 1.00 98.25 88 LEU A C 1
ATOM 741 O O . LEU A 1 88 ? -25.052 -3.433 -5.916 1.00 98.25 88 LEU A O 1
ATOM 745 N N . LEU A 1 89 ? -24.024 -1.448 -5.928 1.00 97.81 89 LEU A N 1
ATOM 746 C CA . LEU A 1 89 ? -24.351 -1.114 -4.540 1.00 97.81 89 LEU A CA 1
ATOM 747 C C . LEU A 1 89 ? -25.453 -0.055 -4.411 1.00 97.81 89 LEU A C 1
ATOM 749 O O . LEU A 1 89 ? -25.719 0.378 -3.291 1.00 97.81 89 LEU A O 1
ATOM 753 N N . GLY A 1 90 ? -26.026 0.431 -5.517 1.00 97.19 90 GLY A N 1
ATOM 754 C CA . GLY A 1 90 ? -27.025 1.506 -5.484 1.00 97.19 90 GLY A CA 1
ATOM 755 C C . GLY A 1 90 ? -26.518 2.788 -4.802 1.00 97.19 90 GLY A C 1
ATOM 756 O O . GLY A 1 90 ? -27.232 3.420 -4.018 1.00 97.19 90 GLY A O 1
ATOM 757 N N . ILE A 1 91 ? -25.250 3.162 -5.026 1.00 97.25 91 ILE A N 1
ATOM 758 C CA . ILE A 1 91 ? -24.643 4.370 -4.441 1.00 97.25 91 ILE A CA 1
ATOM 759 C C . ILE A 1 91 ? -24.030 5.275 -5.501 1.00 97.25 91 ILE A C 1
ATOM 761 O O . ILE A 1 91 ? -23.533 4.824 -6.526 1.00 97.25 91 ILE A O 1
ATOM 765 N N . ASP A 1 92 ? -23.955 6.568 -5.199 1.00 97.12 92 ASP A N 1
ATOM 766 C CA . ASP A 1 92 ? -23.315 7.536 -6.084 1.00 97.12 92 ASP A CA 1
ATOM 767 C C . ASP A 1 92 ? -21.809 7.251 -6.319 1.00 97.12 92 ASP A C 1
ATOM 769 O O . ASP A 1 92 ? -21.045 6.830 -5.437 1.00 97.12 92 ASP A O 1
ATOM 773 N N . ARG A 1 93 ? -21.325 7.557 -7.526 1.00 96.44 93 ARG A N 1
ATOM 774 C CA . ARG A 1 93 ? -19.922 7.345 -7.914 1.00 96.44 93 ARG A CA 1
ATOM 775 C C . ARG A 1 93 ? -18.947 8.225 -7.124 1.00 96.44 93 ARG A C 1
ATOM 777 O O . ARG A 1 93 ? -17.825 7.786 -6.842 1.00 96.44 93 ARG A O 1
ATOM 784 N N . LYS A 1 94 ? -19.323 9.455 -6.744 1.00 96.38 94 LYS A N 1
ATOM 785 C CA . LYS A 1 94 ? -18.491 10.320 -5.881 1.00 96.38 94 LYS A CA 1
ATOM 786 C C . LYS A 1 94 ? -18.357 9.687 -4.498 1.00 96.38 94 LYS A C 1
ATOM 788 O O . LYS A 1 94 ? -17.286 9.756 -3.892 1.00 96.38 94 LYS A O 1
ATOM 793 N N . THR A 1 95 ? -19.400 9.015 -4.019 1.00 96.88 95 THR A N 1
ATOM 794 C CA . THR A 1 95 ? -19.374 8.245 -2.772 1.00 96.88 95 THR A CA 1
ATOM 795 C C . THR A 1 95 ? -18.375 7.085 -2.831 1.00 96.88 95 THR A C 1
ATOM 797 O O . THR A 1 95 ? -17.550 6.951 -1.921 1.00 96.88 95 THR A O 1
ATOM 800 N N . VAL A 1 96 ? -18.344 6.318 -3.928 1.00 97.19 96 VAL A N 1
ATOM 801 C CA . VAL A 1 96 ? -17.299 5.299 -4.161 1.00 97.19 96 VAL A CA 1
ATOM 802 C C . VAL A 1 96 ? -15.901 5.921 -4.126 1.00 97.19 96 VAL A C 1
ATOM 804 O O . VAL A 1 96 ? -15.014 5.423 -3.433 1.00 97.19 96 VAL A O 1
ATOM 807 N N . ALA A 1 97 ? -15.695 7.045 -4.818 1.00 96.25 97 ALA A N 1
ATOM 808 C CA . ALA A 1 97 ? -14.395 7.712 -4.861 1.00 96.25 97 ALA A CA 1
ATOM 809 C C . ALA A 1 97 ? -13.928 8.214 -3.478 1.00 96.25 97 ALA A C 1
ATOM 811 O O . ALA A 1 97 ? -12.752 8.063 -3.129 1.00 96.25 97 ALA A O 1
ATOM 812 N N . ARG A 1 98 ? -14.839 8.778 -2.671 1.00 96.88 98 ARG A N 1
ATOM 813 C CA . ARG A 1 98 ? -14.562 9.208 -1.289 1.00 96.88 98 ARG A CA 1
ATOM 814 C C . ARG A 1 98 ? -14.188 8.022 -0.397 1.00 96.88 98 ARG A C 1
ATOM 816 O O . ARG A 1 98 ? -13.195 8.102 0.330 1.00 96.88 98 ARG A O 1
ATOM 823 N N . ARG A 1 99 ? -14.913 6.905 -0.509 1.00 97.31 99 ARG A N 1
ATOM 824 C CA . ARG A 1 99 ? -14.625 5.663 0.225 1.00 97.31 99 ARG A CA 1
ATOM 825 C C . ARG A 1 99 ? -13.300 5.032 -0.191 1.00 97.31 99 ARG A C 1
ATOM 827 O O . ARG A 1 99 ? -12.501 4.710 0.676 1.00 97.31 99 ARG A O 1
ATOM 834 N N . ALA A 1 100 ? -12.990 4.963 -1.484 1.00 97.25 100 ALA A N 1
ATOM 835 C CA . ALA A 1 100 ? -11.701 4.457 -1.959 1.00 97.25 100 ALA A CA 1
ATOM 836 C C . ALA A 1 100 ? -10.513 5.278 -1.422 1.00 97.25 100 ALA A C 1
ATOM 838 O O . ALA A 1 100 ? -9.494 4.719 -1.018 1.00 97.25 100 ALA A O 1
ATOM 839 N N . ARG A 1 101 ? -10.648 6.612 -1.346 1.00 97.44 101 ARG A N 1
ATOM 840 C CA . ARG A 1 101 ? -9.650 7.477 -0.691 1.00 97.44 101 ARG A CA 1
ATOM 841 C C . ARG A 1 101 ? -9.495 7.137 0.792 1.00 97.44 101 ARG A C 1
ATOM 843 O O . ARG A 1 101 ? -8.364 7.073 1.274 1.00 97.44 101 ARG A O 1
ATOM 850 N N . LEU A 1 102 ? -10.604 6.968 1.513 1.00 97.56 102 LEU A N 1
ATOM 851 C CA . LEU A 1 102 ? -10.591 6.607 2.932 1.00 97.56 102 LEU A CA 1
ATOM 852 C C . LEU A 1 102 ? -9.914 5.247 3.145 1.00 97.56 102 LEU A C 1
ATOM 854 O O . LEU A 1 102 ? -8.964 5.161 3.918 1.00 97.56 102 LEU A O 1
ATOM 858 N N . PHE A 1 103 ? -10.348 4.223 2.408 1.00 98.12 103 PHE A N 1
ATOM 859 C CA . PHE A 1 103 ? -9.823 2.863 2.495 1.00 98.12 103 PHE A CA 1
ATOM 860 C C . PHE A 1 103 ? -8.345 2.802 2.131 1.00 98.12 103 PHE A C 1
ATOM 862 O O . PHE A 1 103 ? -7.579 2.197 2.863 1.00 98.12 103 PHE A O 1
ATOM 869 N N . GLY A 1 104 ? -7.905 3.476 1.066 1.00 98.00 104 GLY A N 1
ATOM 870 C CA . GLY A 1 104 ? -6.491 3.485 0.691 1.00 98.00 104 GLY A CA 1
ATOM 871 C C . GLY A 1 104 ? -5.591 4.193 1.705 1.00 98.00 104 GLY A C 1
ATOM 872 O O . GLY A 1 104 ? -4.479 3.738 1.966 1.00 98.00 104 GLY A O 1
ATOM 873 N N . ARG A 1 105 ? -6.060 5.290 2.320 1.00 97.44 105 ARG A N 1
ATOM 874 C CA . ARG A 1 105 ? -5.330 5.951 3.419 1.00 97.44 105 ARG A CA 1
ATOM 875 C C . ARG A 1 105 ? -5.256 5.058 4.653 1.00 97.44 105 ARG A C 1
ATOM 877 O O . ARG A 1 105 ? -4.192 4.955 5.254 1.00 97.44 105 ARG A O 1
ATOM 884 N N . HIS A 1 106 ? -6.373 4.432 5.007 1.00 98.00 106 HIS A N 1
ATOM 885 C CA . HIS A 1 106 ? -6.456 3.502 6.128 1.00 98.00 106 HIS A CA 1
ATOM 886 C C . HIS A 1 106 ? -5.557 2.286 5.919 1.00 98.00 106 HIS A C 1
ATOM 888 O O . HIS A 1 106 ? -4.730 2.000 6.770 1.00 98.00 106 HIS A O 1
ATOM 894 N N . ALA A 1 107 ? -5.632 1.649 4.753 1.00 98.50 107 ALA A N 1
ATOM 895 C CA . ALA A 1 107 ? -4.834 0.486 4.392 1.00 98.50 107 ALA A CA 1
ATOM 896 C C . ALA A 1 107 ? -3.330 0.752 4.480 1.00 98.50 107 ALA A C 1
ATOM 898 O O . ALA A 1 107 ? -2.597 -0.054 5.045 1.00 98.50 107 ALA A O 1
ATOM 899 N N . ARG A 1 108 ? -2.879 1.918 4.002 1.00 98.19 108 ARG A N 1
ATOM 900 C CA . ARG A 1 108 ? -1.484 2.335 4.155 1.00 98.19 108 ARG A CA 1
ATOM 901 C C . ARG A 1 108 ? -1.081 2.459 5.628 1.00 98.19 108 ARG A C 1
ATOM 903 O O . ARG A 1 108 ? -0.047 1.926 6.007 1.00 98.19 108 ARG A O 1
ATOM 910 N N . ARG A 1 109 ? -1.879 3.155 6.448 1.00 97.75 109 ARG A N 1
ATOM 911 C CA . ARG A 1 109 ? -1.588 3.335 7.883 1.00 97.75 109 ARG A CA 1
ATOM 912 C C . ARG A 1 109 ? -1.613 2.007 8.629 1.00 97.75 109 ARG A C 1
ATOM 914 O O . ARG A 1 109 ? -0.744 1.749 9.445 1.00 97.75 109 ARG A O 1
ATOM 921 N N . PHE A 1 110 ? -2.581 1.151 8.325 1.00 98.06 110 PHE A N 1
ATOM 922 C CA . PHE A 1 110 ? -2.662 -0.188 8.889 1.00 98.06 110 PHE A CA 1
ATOM 923 C C . PHE A 1 110 ? -1.400 -0.994 8.574 1.00 98.06 110 PHE A C 1
ATOM 925 O O . PHE A 1 110 ? -0.770 -1.507 9.493 1.00 98.06 110 PHE A O 1
ATOM 932 N N . HIS A 1 111 ? -0.983 -1.025 7.306 1.00 98.44 111 HIS A N 1
ATOM 933 C CA . HIS A 1 111 ? 0.250 -1.689 6.879 1.00 98.44 111 HIS A CA 1
ATOM 934 C C . HIS A 1 111 ? 1.489 -1.123 7.587 1.00 98.44 111 HIS A C 1
ATOM 936 O O . HIS A 1 111 ? 2.284 -1.877 8.136 1.00 98.44 111 HIS A O 1
ATOM 942 N N . GLU A 1 112 ? 1.624 0.206 7.660 1.00 97.62 112 GLU A N 1
ATOM 943 C CA . GLU A 1 112 ? 2.721 0.873 8.380 1.00 97.62 112 GLU A CA 1
ATOM 944 C C . GLU A 1 112 ? 2.733 0.513 9.881 1.00 97.62 112 GLU A C 1
ATOM 946 O O . GLU A 1 112 ? 3.795 0.229 10.431 1.00 97.62 112 GLU A O 1
ATOM 951 N N . ALA A 1 113 ? 1.573 0.460 10.543 1.00 96.62 113 ALA A N 1
ATOM 952 C CA . ALA A 1 113 ? 1.477 0.062 11.948 1.00 96.62 113 ALA A CA 1
ATOM 953 C C . ALA A 1 113 ? 1.845 -1.411 12.169 1.00 96.62 113 ALA A C 1
ATOM 955 O O . ALA A 1 113 ? 2.529 -1.729 13.138 1.00 96.62 113 ALA A O 1
ATOM 956 N N . ARG A 1 114 ? 1.408 -2.310 11.277 1.00 97.38 114 ARG A N 1
ATOM 957 C CA . ARG A 1 114 ? 1.758 -3.737 11.330 1.00 97.38 114 ARG A CA 1
ATOM 958 C C . ARG A 1 114 ? 3.250 -3.967 11.107 1.00 97.38 114 ARG A C 1
ATOM 960 O O . ARG A 1 114 ? 3.848 -4.738 11.842 1.00 97.38 114 ARG A O 1
ATOM 967 N N . LEU A 1 115 ? 3.861 -3.247 10.169 1.00 97.25 115 LEU A N 1
ATOM 968 C CA . LEU A 1 115 ? 5.307 -3.285 9.949 1.00 97.25 115 LEU A CA 1
ATOM 969 C C . LEU A 1 115 ? 6.108 -2.794 11.162 1.00 97.25 115 LEU A C 1
ATOM 971 O O . LEU A 1 115 ? 7.125 -3.389 11.494 1.00 97.25 115 LEU A O 1
ATOM 975 N N . ARG A 1 116 ? 5.653 -1.736 11.847 1.00 95.81 116 ARG A N 1
ATOM 976 C CA . ARG A 1 116 ? 6.299 -1.281 13.091 1.00 95.81 116 ARG A CA 1
ATOM 977 C C . ARG A 1 116 ? 6.178 -2.305 14.212 1.00 95.81 116 ARG A C 1
ATOM 979 O O . ARG A 1 116 ? 7.157 -2.546 14.902 1.00 95.81 116 ARG A O 1
ATOM 986 N N . ALA A 1 117 ? 5.009 -2.928 14.358 1.00 94.62 117 ALA A N 1
ATOM 987 C CA . ALA A 1 117 ? 4.820 -4.007 15.323 1.00 94.62 117 ALA A CA 1
ATOM 988 C C . ALA A 1 117 ? 5.704 -5.224 14.999 1.00 94.62 117 ALA A C 1
ATOM 990 O O . ALA A 1 117 ? 6.303 -5.790 15.902 1.00 94.62 117 ALA A O 1
ATOM 991 N N . ALA A 1 118 ? 5.840 -5.584 13.717 1.00 95.75 118 ALA A N 1
ATOM 992 C CA . ALA A 1 118 ? 6.761 -6.633 13.278 1.00 95.75 118 ALA A CA 1
ATOM 993 C C . ALA A 1 118 ? 8.215 -6.280 13.619 1.00 95.75 118 ALA A C 1
ATOM 995 O O . ALA A 1 118 ? 8.933 -7.101 14.175 1.00 95.75 118 ALA A O 1
ATOM 996 N N . ARG A 1 119 ? 8.629 -5.030 13.360 1.00 96.00 119 ARG A N 1
ATOM 997 C CA . ARG A 1 119 ? 9.964 -4.537 13.719 1.00 96.00 119 ARG A CA 1
ATOM 998 C C . ARG A 1 119 ? 10.237 -4.621 15.219 1.00 96.00 119 ARG A C 1
ATOM 1000 O O . ARG A 1 119 ? 11.326 -5.033 15.594 1.00 96.00 119 ARG A O 1
ATOM 1007 N N . ALA A 1 120 ? 9.260 -4.269 16.052 1.00 94.94 120 ALA A N 1
ATOM 1008 C CA . ALA A 1 120 ? 9.377 -4.376 17.506 1.00 94.94 120 ALA A CA 1
ATOM 1009 C C . ALA A 1 120 ? 9.512 -5.831 17.998 1.00 94.94 120 ALA A C 1
ATOM 1011 O O . ALA A 1 120 ? 10.034 -6.051 19.081 1.00 94.94 120 ALA A O 1
ATOM 1012 N N . ARG A 1 121 ? 9.085 -6.817 17.199 1.00 94.31 121 ARG A N 1
ATOM 1013 C CA . ARG A 1 121 ? 9.214 -8.257 17.482 1.00 94.31 121 ARG A CA 1
ATOM 1014 C C . ARG A 1 121 ? 10.385 -8.923 16.749 1.00 94.31 121 ARG A C 1
ATOM 1016 O O . ARG A 1 121 ? 10.325 -10.107 16.455 1.00 94.31 121 ARG A O 1
ATOM 1023 N N . GLY A 1 122 ? 11.413 -8.157 16.393 1.00 93.75 122 GLY A N 1
ATOM 1024 C CA . GLY A 1 122 ? 12.620 -8.676 15.740 1.00 93.75 122 GLY A CA 1
ATOM 1025 C C . GLY A 1 122 ? 12.787 -8.245 14.284 1.00 93.75 122 GLY A C 1
ATOM 1026 O O . GLY A 1 122 ? 13.917 -8.121 13.827 1.00 93.75 122 GLY A O 1
ATOM 1027 N N . GLY A 1 123 ? 11.712 -7.869 13.583 1.00 96.00 123 GLY A N 1
ATOM 1028 C CA . GLY A 1 123 ? 11.753 -7.457 12.176 1.00 96.00 123 GLY A CA 1
ATOM 1029 C C . GLY A 1 123 ? 11.488 -8.585 11.187 1.00 96.00 123 GLY A C 1
ATOM 1030 O O . GLY A 1 123 ? 11.162 -9.702 11.561 1.00 96.00 123 GLY A O 1
ATOM 1031 N N . LEU A 1 124 ? 11.548 -8.242 9.903 1.00 96.06 124 LEU A N 1
ATOM 1032 C CA . LEU A 1 124 ? 11.369 -9.180 8.800 1.00 96.06 124 LEU A CA 1
ATOM 1033 C C . LEU A 1 124 ? 12.717 -9.783 8.412 1.00 96.06 124 LEU A C 1
ATOM 1035 O O . LEU A 1 124 ? 13.710 -9.060 8.328 1.00 96.06 124 LEU A O 1
ATOM 1039 N N . ASP A 1 125 ? 12.720 -11.063 8.084 1.00 93.19 125 ASP A N 1
ATOM 1040 C CA . ASP A 1 125 ? 13.851 -11.802 7.540 1.00 93.19 125 ASP A CA 1
ATOM 1041 C C . ASP A 1 125 ? 13.493 -12.425 6.177 1.00 93.19 125 ASP A C 1
ATOM 1043 O O . ASP A 1 125 ? 12.381 -12.271 5.660 1.00 93.19 125 ASP A O 1
ATOM 1047 N N . GLY A 1 126 ? 14.472 -13.084 5.558 1.00 94.50 126 GLY A N 1
ATOM 1048 C CA . GLY A 1 126 ? 14.292 -13.809 4.305 1.00 94.50 126 GLY A CA 1
ATOM 1049 C C . GLY A 1 126 ? 14.804 -13.080 3.064 1.00 94.50 126 GLY A C 1
ATOM 1050 O O . GLY A 1 126 ? 15.641 -12.178 3.125 1.00 94.50 126 GLY A O 1
ATOM 1051 N N . VAL A 1 127 ? 14.319 -13.532 1.906 1.00 97.81 127 VAL A N 1
ATOM 1052 C CA . VAL A 1 127 ? 14.760 -13.044 0.593 1.00 97.81 127 VAL A CA 1
ATOM 1053 C C . VAL A 1 127 ? 13.768 -12.023 0.069 1.00 97.81 127 VAL A C 1
ATOM 1055 O O . VAL A 1 127 ? 12.567 -12.288 0.010 1.00 97.81 127 VAL A O 1
ATOM 1058 N N . PHE A 1 128 ? 14.258 -10.866 -0.363 1.00 98.44 128 PHE A N 1
ATOM 1059 C CA . PHE A 1 128 ? 13.409 -9.782 -0.845 1.00 98.44 128 PHE A CA 1
ATOM 1060 C C . PHE A 1 128 ? 13.519 -9.611 -2.354 1.00 98.44 128 PHE A C 1
ATOM 1062 O O . PHE A 1 128 ? 14.615 -9.588 -2.907 1.00 98.44 128 PHE A O 1
ATOM 1069 N N . GLN A 1 129 ? 12.374 -9.449 -3.018 1.00 98.38 129 GLN A N 1
ATOM 1070 C CA . GLN A 1 129 ? 12.305 -9.241 -4.462 1.00 98.38 129 GLN A CA 1
ATOM 1071 C C . GLN A 1 129 ? 11.731 -7.877 -4.812 1.00 98.38 129 GLN A C 1
ATOM 1073 O O . GLN A 1 129 ? 10.717 -7.466 -4.241 1.00 98.38 129 GLN A O 1
ATOM 1078 N N . LEU A 1 130 ? 12.331 -7.206 -5.796 1.00 97.88 130 LEU A N 1
ATOM 1079 C CA . LEU A 1 130 ? 11.825 -5.944 -6.330 1.00 97.88 130 LEU A CA 1
ATOM 1080 C C . LEU A 1 130 ? 11.743 -5.963 -7.853 1.00 97.88 130 LEU A C 1
ATOM 1082 O O . LEU A 1 130 ? 12.684 -6.352 -8.540 1.00 97.88 130 LEU A O 1
ATOM 1086 N N . ASP A 1 131 ? 10.615 -5.468 -8.352 1.00 97.00 131 ASP A N 1
ATOM 1087 C CA . ASP A 1 131 ? 10.396 -5.164 -9.762 1.00 97.00 131 ASP A CA 1
ATOM 1088 C C . ASP A 1 131 ? 9.453 -3.951 -9.888 1.00 97.00 131 ASP A C 1
ATOM 1090 O O . ASP A 1 131 ? 8.753 -3.558 -8.943 1.00 97.00 131 ASP A O 1
ATOM 1094 N N . GLU A 1 132 ? 9.437 -3.326 -11.058 1.00 95.75 132 GLU A N 1
ATOM 1095 C CA . GLU A 1 132 ? 8.624 -2.164 -11.382 1.00 95.75 132 GLU A CA 1
ATOM 1096 C C . GLU A 1 132 ? 7.601 -2.498 -12.468 1.00 95.75 132 GLU A C 1
ATOM 1098 O O . GLU A 1 132 ? 7.927 -2.752 -13.626 1.00 95.75 132 GLU A O 1
ATOM 1103 N N . LEU A 1 133 ? 6.313 -2.401 -12.129 1.00 94.00 133 LEU A N 1
ATOM 1104 C CA . LEU A 1 133 ? 5.271 -2.428 -13.150 1.00 94.00 133 LEU A CA 1
ATOM 1105 C C . LEU A 1 133 ? 5.103 -1.032 -13.766 1.00 94.00 133 LEU A C 1
ATOM 1107 O O . LEU A 1 133 ? 5.050 -0.021 -13.063 1.00 94.00 133 LEU A O 1
ATOM 1111 N N . GLU A 1 134 ? 4.930 -0.978 -15.085 1.00 93.94 134 GLU A N 1
ATOM 1112 C CA . GLU A 1 134 ? 4.531 0.249 -15.778 1.00 93.94 134 GLU A CA 1
ATOM 1113 C C . GLU A 1 134 ? 3.011 0.337 -15.970 1.00 93.94 134 GLU A C 1
ATOM 1115 O O . GLU A 1 134 ? 2.334 -0.650 -16.282 1.00 93.94 134 GLU A O 1
ATOM 1120 N N . THR A 1 135 ? 2.481 1.549 -15.817 1.00 94.56 135 THR A N 1
ATOM 1121 C CA . THR A 1 135 ? 1.097 1.936 -16.133 1.00 94.56 135 THR A CA 1
ATOM 1122 C C . THR A 1 135 ? 1.067 3.409 -16.568 1.00 94.56 135 THR A C 1
ATOM 1124 O O . THR A 1 135 ? 2.087 3.937 -17.009 1.00 94.56 135 THR A O 1
ATOM 1127 N N . PHE A 1 136 ? -0.077 4.091 -16.513 1.00 94.44 136 PHE A N 1
ATOM 1128 C CA . PHE A 1 136 ? -0.211 5.474 -16.965 1.00 94.44 136 PHE A CA 1
ATOM 1129 C C . PHE A 1 136 ? -1.337 6.242 -16.266 1.00 94.44 136 PHE A C 1
ATOM 1131 O O . PHE A 1 136 ? -2.174 5.660 -15.571 1.00 94.44 136 PHE A O 1
ATOM 1138 N N . GLU A 1 137 ? -1.330 7.569 -16.441 1.00 93.38 137 GLU A N 1
ATOM 1139 C CA . GLU A 1 137 ? -2.435 8.439 -16.033 1.00 93.38 137 GLU A CA 1
ATOM 1140 C C . GLU A 1 137 ? -3.511 8.553 -17.120 1.00 93.38 137 GLU A C 1
ATOM 1142 O O . GLU A 1 137 ? -4.267 7.610 -17.349 1.00 93.38 137 GLU A O 1
ATOM 1147 N N . THR A 1 138 ? -3.624 9.708 -17.778 1.00 90.88 138 THR A N 1
ATOM 1148 C CA . THR A 1 138 ? -4.631 9.921 -18.823 1.00 90.88 138 THR A CA 1
ATOM 1149 C C . THR A 1 138 ? -4.164 9.378 -20.170 1.00 90.88 138 THR A C 1
ATOM 1151 O O . THR A 1 138 ? -4.983 8.840 -20.906 1.00 90.88 138 THR A O 1
ATOM 1154 N N . ASP A 1 139 ? -2.864 9.458 -20.467 1.00 91.62 139 ASP A N 1
ATOM 1155 C CA . ASP A 1 139 ? -2.277 9.010 -21.735 1.00 91.62 139 ASP A CA 1
ATOM 1156 C C . ASP A 1 139 ? -1.040 8.126 -21.490 1.00 91.62 139 ASP A C 1
ATOM 1158 O O . ASP A 1 139 ? -0.124 8.498 -20.754 1.00 91.62 139 ASP A O 1
ATOM 1162 N N . ARG A 1 140 ? -0.999 6.952 -22.134 1.00 91.44 140 ARG A N 1
ATOM 1163 C CA . ARG A 1 140 ? 0.068 5.943 -21.989 1.00 91.44 140 ARG A CA 1
ATOM 1164 C C . ARG A 1 140 ? 1.442 6.382 -22.503 1.00 91.44 140 ARG A C 1
ATOM 1166 O O . ARG A 1 140 ? 2.466 5.876 -22.040 1.00 91.44 140 ARG A O 1
ATOM 1173 N N . ARG A 1 141 ? 1.467 7.276 -23.486 1.00 93.88 141 ARG A N 1
ATOM 1174 C CA . ARG A 1 141 ? 2.680 7.792 -24.127 1.00 93.88 141 ARG A CA 1
ATOM 1175 C C . ARG A 1 141 ? 3.141 9.073 -23.443 1.00 93.88 141 ARG A C 1
ATOM 1177 O O . ARG A 1 141 ? 4.332 9.216 -23.219 1.00 93.88 141 ARG A O 1
ATOM 1184 N N . LEU A 1 142 ? 2.223 9.960 -23.063 1.00 95.31 142 LEU A N 1
ATOM 1185 C CA . LEU A 1 142 ? 2.565 11.264 -22.476 1.00 95.31 142 LEU A CA 1
ATOM 1186 C C . LEU A 1 142 ? 2.717 11.236 -20.952 1.00 95.31 142 LEU A C 1
ATOM 1188 O O . LEU A 1 142 ? 3.471 12.024 -20.386 1.00 95.31 142 LEU A O 1
ATOM 1192 N N . GLN A 1 143 ? 1.988 10.353 -20.267 1.00 95.00 143 GLN A N 1
ATOM 1193 C CA . GLN A 1 143 ? 1.939 10.306 -18.805 1.00 95.00 143 GLN A CA 1
ATOM 1194 C C . GLN A 1 143 ? 2.140 8.887 -18.250 1.00 95.00 143 GLN A C 1
ATOM 1196 O O . GLN A 1 143 ? 1.334 8.434 -17.425 1.00 95.00 143 GLN A O 1
ATOM 1201 N N . PRO A 1 144 ? 3.207 8.171 -18.653 1.00 95.75 144 PRO A N 1
ATOM 1202 C CA . PRO A 1 144 ? 3.527 6.891 -18.048 1.00 95.75 144 PRO A CA 1
ATOM 1203 C C . PRO A 1 144 ? 3.849 7.048 -16.553 1.00 95.75 144 PRO A C 1
ATOM 1205 O O . PRO A 1 144 ? 4.267 8.109 -16.061 1.00 95.75 144 PRO A O 1
ATOM 1208 N N . LEU A 1 145 ? 3.608 5.964 -15.827 1.00 96.62 145 LEU A N 1
ATOM 1209 C CA . LEU A 1 145 ? 3.873 5.797 -14.409 1.00 96.62 145 LEU A CA 1
ATOM 1210 C C . LEU A 1 145 ? 4.694 4.527 -14.199 1.00 96.62 145 LEU A C 1
ATOM 1212 O O . LEU A 1 145 ? 4.429 3.507 -14.834 1.00 96.62 145 LEU A O 1
ATOM 1216 N N . THR A 1 146 ? 5.617 4.589 -13.248 1.00 97.25 146 THR A N 1
ATOM 1217 C CA . THR A 1 146 ? 6.284 3.420 -12.669 1.00 97.25 146 THR A CA 1
ATOM 1218 C C . THR A 1 146 ? 5.701 3.123 -11.291 1.00 97.25 146 THR A C 1
ATOM 1220 O O . THR A 1 146 ? 5.338 4.038 -10.540 1.00 97.25 146 THR A O 1
ATOM 1223 N N . VAL A 1 147 ? 5.592 1.846 -10.955 1.00 97.94 147 VAL A N 1
ATOM 1224 C CA . VAL A 1 147 ? 5.078 1.347 -9.684 1.00 97.94 147 VAL A CA 1
ATOM 1225 C C . VAL A 1 147 ? 6.053 0.273 -9.188 1.00 97.94 147 VAL A C 1
ATOM 1227 O O . VAL A 1 147 ? 5.904 -0.893 -9.557 1.00 97.94 147 VAL A O 1
ATOM 1230 N N . PRO A 1 148 ? 7.069 0.649 -8.387 1.00 98.19 148 PRO A N 1
ATOM 1231 C CA . PRO A 1 148 ? 7.928 -0.328 -7.731 1.00 98.19 148 PRO A CA 1
ATOM 1232 C C . PRO A 1 148 ? 7.134 -1.103 -6.690 1.00 98.19 148 PRO A C 1
ATOM 1234 O O . PRO A 1 148 ? 6.392 -0.510 -5.896 1.00 98.19 148 PRO A O 1
ATOM 1237 N N . VAL A 1 149 ? 7.317 -2.417 -6.697 1.00 98.69 149 VAL A N 1
ATOM 1238 C CA . VAL A 1 149 ? 6.735 -3.354 -5.740 1.00 98.69 149 VAL A CA 1
ATOM 1239 C C . VAL A 1 149 ? 7.875 -4.148 -5.126 1.00 98.69 149 VAL A C 1
ATOM 1241 O O . VAL A 1 149 ? 8.690 -4.717 -5.842 1.00 98.69 149 VAL A O 1
ATOM 1244 N N . LEU A 1 150 ? 7.918 -4.161 -3.799 1.00 98.69 150 LEU A N 1
ATOM 1245 C CA . LEU A 1 150 ? 8.880 -4.916 -3.010 1.00 98.69 150 LEU A CA 1
ATOM 1246 C C . LEU A 1 150 ? 8.128 -5.983 -2.216 1.00 98.69 150 LEU A C 1
ATOM 1248 O O . LEU A 1 150 ? 7.185 -5.640 -1.493 1.00 98.69 150 LEU A O 1
ATOM 1252 N N . ILE A 1 151 ? 8.561 -7.238 -2.316 1.00 98.75 151 ILE A N 1
ATOM 1253 C CA . ILE A 1 151 ? 7.985 -8.365 -1.576 1.00 98.75 151 ILE A CA 1
ATOM 1254 C C . ILE A 1 151 ? 9.041 -9.135 -0.783 1.00 98.75 151 ILE A C 1
ATOM 1256 O O . ILE A 1 151 ? 10.214 -9.117 -1.144 1.00 98.75 151 ILE A O 1
ATOM 1260 N N . GLU A 1 152 ? 8.606 -9.850 0.250 1.00 98.19 152 GLU A N 1
ATOM 1261 C CA . GLU A 1 152 ? 9.314 -11.021 0.775 1.00 98.19 152 GLU A CA 1
ATOM 1262 C C . GLU A 1 152 ? 8.923 -12.243 -0.078 1.00 98.19 152 GLU A C 1
ATOM 1264 O O . GLU A 1 152 ? 7.746 -12.434 -0.412 1.00 98.19 152 GLU A O 1
ATOM 1269 N N . ARG A 1 153 ? 9.924 -13.017 -0.505 1.00 97.19 153 ARG A N 1
ATOM 1270 C CA . ARG A 1 153 ? 9.830 -14.036 -1.555 1.00 97.19 153 ARG A CA 1
ATOM 1271 C C . ARG A 1 153 ? 8.937 -15.210 -1.166 1.00 97.19 153 ARG A C 1
ATOM 1273 O O . ARG A 1 153 ? 8.092 -15.601 -1.968 1.00 97.19 153 ARG A O 1
ATOM 1280 N N . ARG A 1 154 ? 9.123 -15.777 0.029 1.00 95.44 154 ARG A N 1
ATOM 1281 C CA . ARG A 1 154 ? 8.484 -17.030 0.465 1.00 95.44 154 ARG A CA 1
ATOM 1282 C C . ARG A 1 154 ? 6.983 -16.851 0.676 1.00 95.44 154 ARG A C 1
ATOM 1284 O O . ARG A 1 154 ? 6.175 -17.637 0.194 1.00 95.44 154 ARG A O 1
ATOM 1291 N N . SER A 1 155 ? 6.602 -15.795 1.383 1.00 96.31 155 SER A N 1
ATOM 1292 C CA . SER A 1 155 ? 5.215 -15.501 1.753 1.00 96.31 155 SER A CA 1
ATOM 1293 C C . SER A 1 155 ? 4.457 -14.694 0.698 1.00 96.31 155 SER A C 1
ATOM 1295 O O . SER A 1 155 ? 3.229 -14.582 0.766 1.00 96.31 155 SER A O 1
ATOM 1297 N N . PHE A 1 156 ? 5.167 -14.111 -0.277 1.00 97.38 156 PHE A N 1
ATOM 1298 C CA . PHE A 1 156 ? 4.656 -13.084 -1.189 1.00 97.38 156 PHE A CA 1
ATOM 1299 C C . PHE A 1 156 ? 4.146 -11.828 -0.455 1.00 97.38 156 PHE A C 1
ATOM 1301 O O . PHE A 1 156 ? 3.275 -11.112 -0.969 1.00 97.38 156 PHE A O 1
ATOM 1308 N N . PHE A 1 157 ? 4.614 -11.579 0.771 1.00 98.56 157 PHE A N 1
ATOM 1309 C CA . PHE A 1 157 ? 4.208 -10.423 1.558 1.00 98.56 157 PHE A CA 1
ATOM 1310 C C . PHE A 1 157 ? 4.725 -9.149 0.908 1.00 98.56 157 PHE A C 1
ATOM 1312 O O . PHE A 1 157 ? 5.924 -8.973 0.712 1.00 98.56 157 PHE A O 1
ATOM 1319 N N . VAL A 1 158 ? 3.824 -8.222 0.595 1.00 98.75 158 VAL A N 1
ATOM 1320 C CA . VAL A 1 158 ? 4.204 -6.961 -0.042 1.00 98.75 158 VAL A CA 1
ATOM 1321 C C . VAL A 1 158 ? 4.692 -5.997 1.026 1.00 98.75 158 VAL A C 1
ATOM 1323 O O . VAL A 1 158 ? 3.889 -5.432 1.767 1.00 98.75 158 VAL A O 1
ATOM 1326 N N . VAL A 1 159 ? 6.002 -5.774 1.083 1.00 98.62 159 VAL A N 1
ATOM 1327 C CA . VAL A 1 159 ? 6.641 -4.843 2.019 1.00 98.62 159 VAL A CA 1
ATOM 1328 C C . VAL A 1 159 ? 6.299 -3.401 1.648 1.00 98.62 159 VAL A C 1
ATOM 1330 O O . VAL A 1 159 ? 5.921 -2.603 2.512 1.00 98.62 159 VAL A O 1
ATOM 1333 N N . HIS A 1 160 ? 6.394 -3.053 0.361 1.00 98.62 160 HIS A N 1
ATOM 1334 C CA . HIS A 1 160 ? 6.130 -1.695 -0.103 1.00 98.62 160 HIS A CA 1
ATOM 1335 C C . HIS A 1 160 ? 5.606 -1.635 -1.539 1.00 98.62 160 HIS A C 1
ATOM 1337 O O . HIS A 1 160 ? 5.982 -2.433 -2.393 1.00 98.62 160 HIS A O 1
ATOM 1343 N N . VAL A 1 161 ? 4.785 -0.614 -1.809 1.00 98.44 161 VAL A N 1
ATOM 1344 C CA . VAL A 1 161 ? 4.398 -0.208 -3.162 1.00 98.44 161 VAL A CA 1
ATOM 1345 C C . VAL A 1 161 ? 4.525 1.307 -3.335 1.00 98.44 161 VAL A C 1
ATOM 1347 O O . VAL A 1 161 ? 4.017 2.092 -2.526 1.00 98.44 161 VAL A O 1
ATOM 1350 N N . GLY A 1 162 ? 5.192 1.721 -4.413 1.00 97.56 162 GLY A N 1
ATOM 1351 C CA . GLY A 1 162 ? 5.380 3.120 -4.799 1.00 97.56 162 GLY A CA 1
ATOM 1352 C C . GLY A 1 162 ? 4.562 3.513 -6.029 1.00 97.56 162 GLY A C 1
ATOM 1353 O O . GLY A 1 162 ? 4.003 2.673 -6.723 1.00 97.56 162 GLY A O 1
ATOM 1354 N N . VAL A 1 163 ? 4.483 4.814 -6.319 1.00 97.94 163 VAL A N 1
ATOM 1355 C CA . VAL A 1 163 ? 3.965 5.308 -7.611 1.00 97.94 163 VAL A CA 1
ATOM 1356 C C . VAL A 1 163 ? 4.759 6.546 -7.993 1.00 97.94 163 VAL A C 1
ATOM 1358 O O . VAL A 1 163 ? 4.692 7.547 -7.273 1.00 97.94 163 VAL A O 1
ATOM 1361 N N . GLY A 1 164 ? 5.464 6.491 -9.118 1.00 97.50 164 GLY A N 1
ATOM 1362 C CA . GLY A 1 164 ? 6.285 7.572 -9.656 1.00 97.50 164 GLY A CA 1
ATOM 1363 C C . GLY A 1 164 ? 5.908 7.914 -11.092 1.00 97.50 164 GLY A C 1
ATOM 1364 O O . GLY A 1 164 ? 5.331 7.099 -11.808 1.00 97.50 164 GLY A O 1
ATOM 1365 N N . THR A 1 165 ? 6.218 9.134 -11.519 1.00 97.25 165 THR A N 1
ATOM 1366 C CA . THR A 1 165 ? 6.100 9.530 -12.927 1.00 97.25 165 THR A CA 1
ATOM 1367 C C . THR A 1 165 ? 7.262 8.998 -13.750 1.00 97.25 165 THR A C 1
ATOM 1369 O O . THR A 1 165 ? 8.375 8.848 -13.249 1.00 97.25 165 THR A O 1
ATOM 1372 N N . LEU A 1 166 ? 7.002 8.752 -15.026 1.00 97.12 166 LEU A N 1
ATOM 1373 C CA . LEU A 1 166 ? 8.015 8.579 -16.058 1.00 97.12 166 LEU A CA 1
ATOM 1374 C C . LEU A 1 166 ? 7.889 9.737 -17.072 1.00 97.12 166 LEU A C 1
ATOM 1376 O O . LEU A 1 166 ? 6.805 10.341 -17.164 1.00 97.12 166 LEU A O 1
ATOM 1380 N N . PRO A 1 167 ? 8.976 10.085 -17.788 1.00 96.69 167 PRO A N 1
ATOM 1381 C CA . PRO A 1 167 ? 8.916 11.045 -18.887 1.00 96.69 167 PRO A CA 1
ATOM 1382 C C . PRO A 1 167 ? 8.023 10.518 -20.015 1.00 96.69 167 PRO A C 1
ATOM 1384 O O . PRO A 1 167 ? 7.756 9.317 -20.103 1.00 96.69 167 PRO A O 1
ATOM 1387 N N . ALA A 1 168 ? 7.555 11.416 -20.882 1.00 96.12 168 ALA A N 1
ATOM 1388 C CA . ALA A 1 168 ? 6.839 11.005 -22.084 1.00 96.12 168 ALA A CA 1
ATOM 1389 C C . ALA A 1 168 ? 7.719 10.072 -22.940 1.00 96.12 168 ALA A C 1
ATOM 1391 O O . ALA A 1 168 ? 8.933 10.254 -23.023 1.00 96.12 168 ALA A O 1
ATOM 1392 N N . ARG A 1 169 ? 7.100 9.070 -23.568 1.00 94.75 169 ARG A N 1
ATOM 1393 C CA . ARG A 1 169 ? 7.779 8.129 -24.467 1.00 94.75 169 ARG A CA 1
ATOM 1394 C C . ARG A 1 169 ? 8.255 8.842 -25.736 1.00 94.75 169 ARG A C 1
ATOM 1396 O O . ARG A 1 169 ? 7.643 9.823 -26.149 1.00 94.75 169 ARG A O 1
ATOM 1403 N N . GLY A 1 170 ? 9.306 8.310 -26.357 1.00 92.31 170 GLY A N 1
ATOM 1404 C CA . GLY A 1 170 ? 9.797 8.761 -27.661 1.00 92.31 170 GLY A CA 1
ATOM 1405 C C . GLY A 1 170 ? 8.863 8.408 -28.826 1.00 92.31 170 GLY A C 1
ATOM 1406 O O . GLY A 1 170 ? 7.830 7.751 -28.643 1.00 92.31 170 GLY A O 1
ATOM 1407 N N . GLY A 1 171 ? 9.233 8.867 -30.026 1.00 93.88 171 GLY A N 1
ATOM 1408 C CA . GLY A 1 171 ? 8.523 8.577 -31.278 1.00 93.88 171 GLY A CA 1
ATOM 1409 C C . GLY A 1 171 ? 7.096 9.124 -31.327 1.00 93.88 171 GLY A C 1
ATOM 1410 O O . GLY A 1 171 ? 6.201 8.441 -31.812 1.00 93.88 171 GLY A O 1
ATOM 1411 N N . LEU A 1 172 ? 6.840 10.299 -30.737 1.00 95.75 172 LEU A N 1
ATOM 1412 C CA . LEU A 1 172 ? 5.504 10.907 -30.669 1.00 95.75 172 LEU A CA 1
ATOM 1413 C C . LEU A 1 172 ? 5.087 11.516 -32.017 1.00 95.75 172 LEU A C 1
ATOM 1415 O O . LEU A 1 172 ? 5.842 12.285 -32.600 1.00 95.75 172 LEU A O 1
ATOM 1419 N N . SER A 1 173 ? 3.844 11.265 -32.439 1.00 96.31 173 SER A N 1
ATOM 1420 C CA . SER A 1 173 ? 3.175 11.982 -33.541 1.00 96.31 173 SER A CA 1
ATOM 1421 C C . SER A 1 173 ? 3.144 13.496 -33.293 1.00 96.31 173 SER A C 1
ATOM 1423 O O . SER A 1 173 ? 3.075 13.903 -32.127 1.00 96.31 173 SER A O 1
ATOM 1425 N N . ALA A 1 174 ? 3.038 14.314 -34.344 1.00 96.88 174 ALA A N 1
ATOM 1426 C CA . ALA A 1 174 ? 2.936 15.775 -34.243 1.00 96.88 174 ALA A CA 1
ATOM 1427 C C . ALA A 1 174 ? 1.854 16.246 -33.247 1.00 96.88 174 ALA A C 1
ATOM 1429 O O . ALA A 1 174 ? 2.141 17.032 -32.344 1.00 96.88 174 ALA A O 1
ATOM 1430 N N . ALA A 1 175 ? 0.648 15.669 -33.301 1.00 96.50 175 ALA A N 1
ATOM 1431 C CA . ALA A 1 175 ? -0.433 15.982 -32.359 1.00 96.50 175 ALA A CA 1
ATOM 1432 C C . ALA A 1 175 ? -0.046 15.722 -30.886 1.00 96.50 175 ALA A C 1
ATOM 1434 O O . ALA A 1 175 ? -0.291 16.544 -30.003 1.00 96.50 175 ALA A O 1
ATOM 1435 N N . LYS A 1 176 ? 0.632 14.600 -30.607 1.00 96.25 176 LYS A N 1
ATOM 1436 C CA . LYS A 1 176 ? 1.149 14.283 -29.264 1.00 96.25 176 LYS A CA 1
ATOM 1437 C C . LYS A 1 176 ? 2.312 15.175 -28.840 1.00 96.25 176 LYS A C 1
ATOM 1439 O O . LYS A 1 176 ? 2.422 15.441 -27.647 1.00 96.25 176 LYS A O 1
ATOM 1444 N N . LYS A 1 177 ? 3.157 15.640 -29.768 1.00 96.88 177 LYS A N 1
ATOM 1445 C CA . LYS A 1 177 ? 4.203 16.635 -29.475 1.00 96.88 177 LYS A CA 1
ATOM 1446 C C . LYS A 1 177 ? 3.569 17.957 -29.025 1.00 96.88 177 LYS A C 1
ATOM 1448 O O . LYS A 1 177 ? 3.921 18.440 -27.952 1.00 96.88 177 LYS A O 1
ATOM 1453 N N . ARG A 1 178 ? 2.553 18.453 -29.746 1.00 96.88 178 ARG A N 1
ATOM 1454 C CA . ARG A 1 178 ? 1.774 19.645 -29.351 1.00 96.88 178 ARG A CA 1
ATOM 1455 C C . ARG A 1 178 ? 1.133 19.476 -27.973 1.00 96.88 178 ARG A C 1
ATOM 1457 O O . ARG A 1 178 ? 1.351 20.284 -27.075 1.00 96.88 178 ARG A O 1
ATOM 1464 N N . ARG A 1 179 ? 0.437 18.354 -27.753 1.00 96.25 179 ARG A N 1
ATOM 1465 C CA . ARG A 1 179 ? -0.190 18.056 -26.455 1.00 96.25 179 ARG A CA 1
ATOM 1466 C C . ARG A 1 179 ? 0.823 17.919 -25.316 1.00 96.25 179 ARG A C 1
ATOM 1468 O O . ARG A 1 179 ? 0.521 18.276 -24.180 1.00 96.25 179 ARG A O 1
ATOM 1475 N N . LYS A 1 180 ? 2.015 17.377 -25.586 1.00 96.50 180 LYS A N 1
ATOM 1476 C CA . LYS A 1 180 ? 3.115 17.317 -24.614 1.00 96.50 180 LYS A CA 1
ATOM 1477 C C . LYS A 1 180 ? 3.553 18.729 -24.225 1.00 96.50 180 LYS A C 1
ATOM 1479 O O . LYS A 1 180 ? 3.600 18.997 -23.032 1.00 96.50 180 LYS A O 1
ATOM 1484 N N . ALA A 1 181 ? 3.818 19.601 -25.198 1.00 96.06 181 ALA A N 1
ATOM 1485 C CA . ALA A 1 181 ? 4.245 20.977 -24.949 1.00 96.06 181 ALA A CA 1
ATOM 1486 C C . ALA A 1 181 ? 3.217 21.745 -24.101 1.00 96.06 181 ALA A C 1
ATOM 1488 O O . ALA A 1 181 ? 3.573 22.351 -23.095 1.00 96.06 181 ALA A O 1
ATOM 1489 N N . GLU A 1 182 ? 1.927 21.617 -24.419 1.00 96.31 182 GLU A N 1
ATOM 1490 C CA . GLU A 1 182 ? 0.843 22.208 -23.625 1.00 96.31 182 GLU A CA 1
ATOM 1491 C C . GLU A 1 182 ? 0.834 21.690 -22.174 1.00 96.31 182 GLU A C 1
ATOM 1493 O O . GLU A 1 182 ? 0.741 22.464 -21.220 1.00 96.31 182 GLU A O 1
ATOM 1498 N N . LEU A 1 183 ? 0.969 20.371 -21.980 1.00 94.38 183 LEU A N 1
ATOM 1499 C CA . LEU A 1 183 ? 1.039 19.772 -20.645 1.00 94.38 183 LEU A CA 1
ATOM 1500 C C . LEU A 1 183 ? 2.279 20.223 -19.865 1.00 94.38 183 LEU A C 1
ATOM 1502 O O . LEU A 1 183 ? 2.187 20.390 -18.648 1.00 94.38 183 LEU A O 1
ATOM 1506 N N . GLU A 1 184 ? 3.419 20.381 -20.537 1.00 95.44 184 GLU A N 1
ATOM 1507 C CA . GLU A 1 184 ? 4.671 20.842 -19.934 1.00 95.44 184 GLU A CA 1
ATOM 1508 C C . GLU A 1 184 ? 4.597 22.326 -19.560 1.00 95.44 184 GLU A C 1
ATOM 1510 O O . GLU A 1 184 ? 5.040 22.671 -18.468 1.00 95.44 184 GLU A O 1
ATOM 1515 N N . ARG A 1 185 ? 3.932 23.167 -20.363 1.00 96.12 185 ARG A N 1
ATOM 1516 C CA . ARG A 1 185 ? 3.622 24.562 -20.011 1.00 96.12 185 ARG A CA 1
ATOM 1517 C C . ARG A 1 185 ? 2.733 24.651 -18.769 1.00 96.12 185 ARG A C 1
ATOM 1519 O O . ARG A 1 185 ? 3.009 25.420 -17.861 1.00 96.12 185 ARG A O 1
ATOM 1526 N N . LEU A 1 186 ? 1.683 23.829 -18.697 1.00 94.75 186 LEU A N 1
ATOM 1527 C CA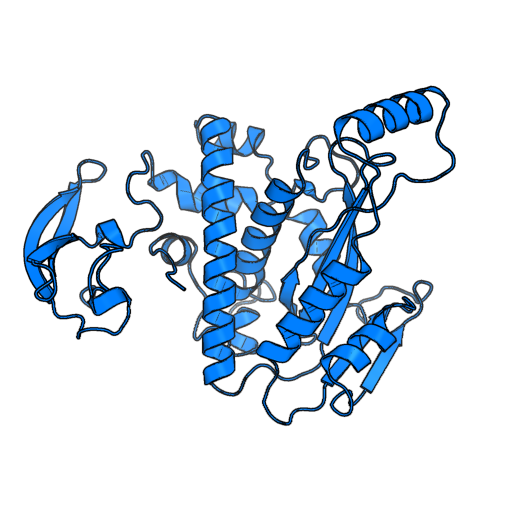 . LEU A 1 186 ? 0.710 23.876 -17.597 1.00 94.75 186 LEU A CA 1
ATOM 1528 C C . LEU A 1 186 ? 1.200 23.240 -16.287 1.00 94.75 186 LEU A C 1
ATOM 1530 O O . LEU A 1 186 ? 0.669 23.541 -15.221 1.00 94.75 186 LEU A O 1
ATOM 1534 N N . ARG A 1 187 ? 2.098 22.248 -16.349 1.00 92.06 187 ARG A N 1
ATOM 1535 C CA . ARG A 1 187 ? 2.422 21.381 -15.193 1.00 92.06 187 ARG A CA 1
ATOM 1536 C C . ARG A 1 187 ? 3.913 21.121 -14.994 1.00 92.06 187 ARG A C 1
ATOM 1538 O O . ARG A 1 187 ? 4.268 20.363 -14.088 1.00 92.06 187 ARG A O 1
ATOM 1545 N N . GLY A 1 188 ? 4.762 21.693 -15.839 1.00 93.69 188 GLY A N 1
ATOM 1546 C CA . GLY A 1 188 ? 6.193 21.428 -15.885 1.00 93.69 188 GLY A CA 1
ATOM 1547 C C . GLY A 1 188 ? 6.562 20.110 -16.575 1.00 93.69 188 GLY A C 1
ATOM 1548 O O . GLY A 1 188 ? 5.750 19.194 -16.762 1.00 93.69 188 GLY A O 1
ATOM 1549 N N . LYS A 1 189 ? 7.848 19.996 -16.927 1.00 94.00 189 LYS A N 1
ATOM 1550 C CA . LYS A 1 189 ? 8.437 18.803 -17.550 1.00 94.00 189 LYS A CA 1
ATOM 1551 C C . LYS A 1 189 ? 8.365 17.594 -16.616 1.00 94.00 189 LYS A C 1
ATOM 1553 O O . LYS A 1 189 ? 8.849 17.619 -15.482 1.00 94.00 189 LYS A O 1
ATOM 1558 N N . ARG A 1 190 ? 7.815 16.478 -17.107 1.00 94.31 190 ARG A N 1
ATOM 1559 C CA . ARG A 1 190 ? 7.776 15.223 -16.338 1.00 94.31 190 ARG A CA 1
ATOM 1560 C C . ARG A 1 190 ? 9.164 14.595 -16.268 1.00 94.31 190 ARG A C 1
ATOM 1562 O O . ARG A 1 190 ? 9.729 14.209 -17.287 1.00 94.31 190 ARG A O 1
ATOM 1569 N N . ARG A 1 191 ? 9.671 14.414 -15.049 1.00 95.56 191 ARG A N 1
ATOM 1570 C CA . ARG A 1 191 ? 10.923 13.694 -14.777 1.00 95.56 191 ARG A CA 1
ATOM 1571 C C . ARG A 1 191 ? 10.657 12.252 -14.341 1.00 95.56 191 ARG A C 1
ATOM 1573 O O . ARG A 1 191 ? 9.591 11.936 -13.797 1.00 95.56 191 ARG A O 1
ATOM 1580 N N . SER A 1 192 ? 11.638 11.379 -14.576 1.00 97.00 192 SER A N 1
ATOM 1581 C CA . SER A 1 192 ? 11.605 10.007 -14.067 1.00 97.00 192 SER A CA 1
ATOM 1582 C C . SER A 1 192 ? 11.737 10.013 -12.548 1.00 97.00 192 SER A C 1
ATOM 1584 O O . SER A 1 192 ? 12.708 10.521 -11.997 1.00 97.00 192 SER A O 1
ATOM 1586 N N . GLN A 1 193 ? 10.757 9.432 -11.865 1.00 97.56 193 GLN A N 1
ATOM 1587 C CA . GLN A 1 193 ? 10.756 9.249 -10.413 1.00 97.56 193 GLN A CA 1
ATOM 1588 C C . GLN A 1 193 ? 11.054 7.800 -10.015 1.00 97.56 193 GLN A C 1
ATOM 1590 O O . GLN A 1 193 ? 10.944 7.464 -8.839 1.00 97.56 193 GLN A O 1
ATOM 1595 N N . SER A 1 194 ? 11.424 6.944 -10.971 1.00 97.12 194 SER A N 1
ATOM 1596 C CA . SER A 1 194 ? 11.706 5.523 -10.740 1.00 97.12 194 SER A CA 1
ATOM 1597 C C . SER A 1 194 ? 12.773 5.318 -9.662 1.00 97.12 194 SER A C 1
ATOM 1599 O O . SER A 1 194 ? 12.464 4.774 -8.603 1.00 97.12 194 SER A O 1
ATOM 1601 N N . ARG A 1 195 ? 13.977 5.880 -9.856 1.00 97.12 195 ARG A N 1
ATOM 1602 C CA . ARG A 1 195 ? 15.081 5.802 -8.882 1.00 97.12 195 ARG A CA 1
ATOM 1603 C C . ARG A 1 195 ? 14.648 6.263 -7.486 1.00 97.12 195 ARG A C 1
ATOM 1605 O O . ARG A 1 195 ? 14.910 5.583 -6.501 1.00 97.12 195 ARG A O 1
ATOM 1612 N N . ALA A 1 196 ? 13.929 7.385 -7.403 1.00 97.50 196 ALA A N 1
ATOM 1613 C CA . ALA A 1 196 ? 13.450 7.931 -6.135 1.00 97.50 196 ALA A CA 1
ATOM 1614 C C . ALA A 1 196 ? 12.419 7.019 -5.444 1.00 97.50 196 ALA A C 1
ATOM 1616 O O . ALA A 1 196 ? 12.484 6.830 -4.233 1.00 97.50 196 ALA A O 1
ATOM 1617 N N . GLN A 1 197 ? 11.469 6.439 -6.184 1.00 98.00 197 GLN A N 1
ATOM 1618 C CA . GLN A 1 197 ? 10.472 5.532 -5.604 1.00 98.00 197 GLN A CA 1
ATOM 1619 C C . GLN A 1 197 ? 11.082 4.188 -5.186 1.00 98.00 197 GLN A C 1
ATOM 1621 O O . GLN A 1 197 ? 10.696 3.653 -4.150 1.00 98.00 197 GLN A O 1
ATOM 1626 N N . VAL A 1 198 ? 12.056 3.674 -5.939 1.00 98.06 198 VAL A N 1
ATOM 1627 C CA . VAL A 1 198 ? 12.812 2.469 -5.570 1.00 98.06 198 VAL A CA 1
ATOM 1628 C C . VAL A 1 198 ? 13.624 2.726 -4.305 1.00 98.06 198 VAL A C 1
ATOM 1630 O O . VAL A 1 198 ? 13.513 1.965 -3.352 1.00 98.06 198 VAL A O 1
ATOM 1633 N N . ARG A 1 199 ? 14.342 3.853 -4.225 1.00 98.19 199 ARG A N 1
ATOM 1634 C CA . ARG A 1 199 ? 15.045 4.277 -3.004 1.00 98.19 199 ARG A CA 1
ATOM 1635 C C . ARG A 1 199 ? 14.107 4.347 -1.799 1.00 98.19 199 ARG A C 1
ATOM 1637 O O . ARG A 1 199 ? 14.470 3.896 -0.719 1.00 98.19 199 ARG A O 1
ATOM 1644 N N . VAL A 1 200 ? 12.883 4.855 -1.965 1.00 98.12 200 VAL A N 1
ATOM 1645 C CA . VAL A 1 200 ? 11.870 4.827 -0.895 1.00 98.12 200 VAL A CA 1
ATOM 1646 C C . VAL A 1 200 ? 11.503 3.393 -0.505 1.00 98.12 200 VAL A C 1
ATOM 1648 O O . VAL A 1 200 ? 11.443 3.114 0.688 1.00 98.12 200 VAL A O 1
ATOM 1651 N N . ALA A 1 201 ? 11.280 2.487 -1.461 1.00 97.94 201 ALA A N 1
ATOM 1652 C CA . ALA A 1 201 ? 10.965 1.085 -1.174 1.00 97.94 201 ALA A CA 1
ATOM 1653 C C . ALA A 1 201 ? 12.095 0.389 -0.395 1.00 97.94 201 ALA A C 1
ATOM 1655 O O . ALA A 1 201 ? 11.842 -0.223 0.639 1.00 97.94 201 ALA A O 1
ATOM 1656 N N . VAL A 1 202 ? 13.340 0.572 -0.836 1.00 97.75 202 VAL A N 1
ATOM 1657 C CA . VAL A 1 202 ? 14.543 0.010 -0.205 1.00 97.75 202 VAL A CA 1
ATOM 1658 C C . VAL A 1 202 ? 14.758 0.600 1.198 1.00 97.75 202 VAL A C 1
ATOM 1660 O O . VAL A 1 202 ? 14.946 -0.141 2.157 1.00 97.75 202 VAL A O 1
ATOM 1663 N N . ARG A 1 203 ? 14.603 1.919 1.387 1.00 97.31 203 ARG A N 1
ATOM 1664 C CA . ARG A 1 203 ? 14.647 2.542 2.728 1.00 97.31 203 ARG A CA 1
ATOM 1665 C C . ARG A 1 203 ? 13.523 2.057 3.643 1.00 97.31 203 ARG A C 1
ATOM 1667 O O . ARG A 1 203 ? 13.698 1.996 4.856 1.00 97.31 203 ARG A O 1
ATOM 1674 N N . ARG A 1 204 ? 12.346 1.738 3.094 1.00 96.94 204 ARG A N 1
ATOM 1675 C CA . ARG A 1 204 ? 11.243 1.151 3.871 1.00 96.94 204 ARG A CA 1
ATOM 1676 C C . ARG A 1 204 ? 11.576 -0.262 4.324 1.00 96.94 204 ARG A C 1
ATOM 1678 O O . ARG A 1 204 ? 11.242 -0.569 5.460 1.00 96.94 204 ARG A O 1
ATOM 1685 N N . LEU A 1 205 ? 12.260 -1.049 3.492 1.00 97.12 205 LEU A N 1
ATOM 1686 C CA . LEU A 1 205 ? 12.795 -2.350 3.885 1.00 97.12 205 LEU A CA 1
ATOM 1687 C C . LEU A 1 205 ? 13.792 -2.217 5.033 1.00 97.12 205 LEU A C 1
ATOM 1689 O O . LEU A 1 205 ? 13.619 -2.872 6.049 1.00 97.12 205 LEU A O 1
ATOM 1693 N N . GLY A 1 206 ? 14.767 -1.309 4.927 1.00 95.56 206 GLY A N 1
ATOM 1694 C CA . GLY A 1 206 ? 15.785 -1.131 5.971 1.00 95.56 206 GLY A CA 1
ATOM 1695 C C . GLY A 1 206 ? 15.214 -0.792 7.353 1.00 95.56 206 GLY A C 1
ATOM 1696 O O . GLY A 1 206 ? 15.782 -1.177 8.365 1.00 95.56 206 GLY A O 1
ATOM 1697 N N . ARG A 1 207 ? 14.045 -0.139 7.414 1.00 94.69 207 ARG A N 1
ATOM 1698 C CA . ARG A 1 207 ? 13.349 0.180 8.677 1.00 94.69 207 ARG A CA 1
ATOM 1699 C C . ARG A 1 207 ? 12.639 -1.008 9.324 1.00 94.69 207 ARG A C 1
ATOM 1701 O O . ARG A 1 207 ? 12.215 -0.892 10.470 1.00 94.69 207 ARG A O 1
ATOM 1708 N N . VAL A 1 208 ? 12.415 -2.085 8.577 1.00 95.69 208 VAL A N 1
ATOM 1709 C CA . VAL A 1 208 ? 11.633 -3.244 9.032 1.00 95.69 208 VAL A CA 1
ATOM 1710 C C . VAL A 1 208 ? 12.422 -4.542 8.994 1.00 95.69 208 VAL A C 1
ATOM 1712 O O . VAL A 1 208 ? 11.985 -5.495 9.623 1.00 95.69 208 VAL A O 1
ATOM 1715 N N . LEU A 1 209 ? 13.554 -4.578 8.289 1.00 95.56 209 LEU A N 1
ATOM 1716 C CA . LEU A 1 209 ? 14.474 -5.708 8.260 1.00 95.56 209 LEU A CA 1
ATOM 1717 C C . LEU A 1 209 ? 14.964 -6.016 9.678 1.00 95.56 209 LEU A C 1
ATOM 1719 O O . LEU A 1 209 ? 15.151 -5.100 10.488 1.00 95.56 209 LEU A O 1
ATOM 1723 N N . ALA A 1 210 ? 15.168 -7.296 9.971 1.00 93.38 210 ALA A N 1
ATOM 1724 C CA . ALA A 1 210 ? 15.704 -7.734 11.243 1.00 93.38 210 ALA A CA 1
ATOM 1725 C C . ALA A 1 210 ? 17.061 -7.079 11.554 1.00 93.38 210 ALA A C 1
ATOM 1727 O O . ALA A 1 210 ? 17.821 -6.685 10.657 1.00 93.38 210 ALA A O 1
ATOM 1728 N N . ALA A 1 211 ? 17.330 -6.870 12.846 1.00 87.31 211 ALA A N 1
ATOM 1729 C CA . ALA A 1 211 ? 18.607 -6.303 13.279 1.00 87.31 211 ALA A CA 1
ATOM 1730 C C . ALA A 1 211 ? 19.717 -7.324 12.987 1.00 87.31 211 ALA A C 1
ATOM 1732 O O . ALA A 1 211 ? 19.485 -8.517 13.135 1.00 87.31 211 ALA A O 1
ATOM 1733 N N . GLY A 1 212 ? 20.876 -6.877 12.500 1.00 83.19 212 GLY A N 1
ATOM 1734 C CA . GLY A 1 212 ? 22.000 -7.765 12.168 1.00 83.19 212 GLY A CA 1
ATOM 1735 C C . GLY A 1 212 ? 21.818 -8.645 10.923 1.00 83.19 212 GLY A C 1
ATOM 1736 O O . GLY A 1 212 ? 22.810 -9.009 10.307 1.00 83.19 212 GLY A O 1
ATOM 1737 N N . ALA A 1 213 ? 20.586 -8.919 10.476 1.00 84.81 213 ALA A N 1
ATOM 1738 C CA . ALA A 1 213 ? 20.356 -9.777 9.316 1.00 84.81 213 ALA A CA 1
ATOM 1739 C C . ALA A 1 213 ? 20.994 -9.197 8.034 1.00 84.81 213 ALA A C 1
ATOM 1741 O O . ALA A 1 213 ? 20.754 -8.011 7.726 1.00 84.81 213 ALA A O 1
ATOM 1742 N N . PRO A 1 214 ? 21.764 -10.006 7.277 1.00 91.31 214 PRO A N 1
ATOM 1743 C CA . PRO A 1 214 ? 22.241 -9.619 5.961 1.00 91.31 214 PRO A CA 1
ATOM 1744 C C . PRO A 1 214 ? 21.062 -9.538 4.990 1.00 91.31 214 PRO A C 1
ATOM 1746 O O . PRO A 1 214 ? 20.134 -10.347 5.011 1.00 91.31 214 PRO A O 1
ATOM 1749 N N . LEU A 1 215 ? 21.088 -8.542 4.112 1.00 95.25 215 LEU A N 1
ATOM 1750 C CA . LEU A 1 215 ? 20.100 -8.405 3.057 1.00 95.25 215 LEU A CA 1
ATOM 1751 C C . LEU A 1 215 ? 20.391 -9.413 1.941 1.00 95.25 215 LEU A C 1
ATOM 1753 O O . LEU A 1 215 ? 21.399 -9.289 1.244 1.00 95.25 215 LEU A O 1
ATOM 1757 N N . VAL A 1 216 ? 19.452 -10.333 1.717 1.00 97.06 216 VAL A N 1
ATOM 1758 C CA . VAL A 1 216 ? 19.408 -11.183 0.521 1.00 97.06 216 VAL A CA 1
ATOM 1759 C C . VAL A 1 216 ? 18.361 -10.626 -0.439 1.00 97.06 216 VAL A C 1
ATOM 1761 O O . VAL A 1 216 ? 17.170 -10.567 -0.119 1.00 97.06 216 VAL A O 1
ATOM 1764 N N . PHE A 1 217 ? 18.806 -10.164 -1.607 1.00 97.50 217 PHE A N 1
ATOM 1765 C CA . PHE A 1 217 ? 17.975 -9.417 -2.550 1.00 97.50 217 PHE A CA 1
ATOM 1766 C C . PHE A 1 217 ? 17.989 -10.023 -3.952 1.00 97.50 217 PHE A C 1
ATOM 1768 O O . PHE A 1 217 ? 19.022 -10.445 -4.467 1.00 97.50 217 PHE A O 1
ATOM 1775 N N . GLU A 1 218 ? 16.842 -9.996 -4.615 1.00 97.69 218 GLU A N 1
ATOM 1776 C CA . GLU A 1 218 ? 16.636 -10.534 -5.956 1.00 97.69 218 GLU A CA 1
ATOM 1777 C C . GLU A 1 218 ? 15.894 -9.507 -6.823 1.00 97.69 218 GLU A C 1
ATOM 1779 O O . GLU A 1 218 ? 14.883 -8.930 -6.422 1.00 97.69 218 GLU A O 1
ATOM 1784 N N . SER A 1 219 ? 16.387 -9.239 -8.030 1.00 96.62 219 SER A N 1
ATOM 1785 C CA . SER A 1 219 ? 15.744 -8.273 -8.931 1.00 96.62 219 SER A CA 1
ATOM 1786 C C . SER A 1 219 ? 16.033 -8.558 -10.399 1.00 96.62 219 SER A C 1
ATOM 1788 O O . SER A 1 219 ? 16.828 -9.439 -10.737 1.00 96.62 219 SER A O 1
ATOM 1790 N N . ASP A 1 220 ? 15.437 -7.761 -11.285 1.00 93.56 220 ASP A N 1
ATOM 1791 C CA . ASP A 1 220 ? 15.909 -7.665 -12.662 1.00 93.56 220 ASP A CA 1
ATOM 1792 C C . ASP A 1 220 ? 17.314 -7.015 -12.739 1.00 93.56 220 ASP A C 1
ATOM 1794 O O . ASP A 1 220 ? 17.924 -6.632 -11.730 1.00 93.56 220 ASP A O 1
ATOM 1798 N N . ARG A 1 221 ? 17.851 -6.897 -13.957 1.00 94.06 221 ARG A N 1
ATOM 1799 C CA . ARG A 1 221 ? 19.169 -6.297 -14.226 1.00 94.06 221 ARG A CA 1
ATOM 1800 C C . ARG A 1 221 ? 19.159 -4.766 -14.306 1.00 94.06 221 ARG A C 1
ATOM 1802 O O . ARG A 1 221 ? 20.078 -4.188 -14.885 1.00 94.06 221 ARG A O 1
ATOM 1809 N N . LYS A 1 222 ? 18.171 -4.074 -13.735 1.00 93.12 222 LYS A N 1
ATOM 1810 C CA . LYS A 1 222 ? 18.148 -2.612 -13.790 1.00 93.12 222 LYS A CA 1
ATOM 1811 C C . LYS A 1 222 ? 19.355 -2.001 -13.073 1.00 93.12 222 LYS A C 1
ATOM 1813 O O . LYS A 1 222 ? 19.559 -2.181 -11.872 1.00 93.12 222 LYS A O 1
ATOM 1818 N N . SER A 1 223 ? 20.128 -1.206 -13.815 1.00 92.75 223 SER A N 1
ATOM 1819 C CA . SER A 1 223 ? 21.415 -0.637 -13.382 1.00 92.75 223 SER A CA 1
ATOM 1820 C C . SER A 1 223 ? 21.332 0.219 -12.116 1.00 92.75 223 SER A C 1
ATOM 1822 O O . SER A 1 223 ? 22.296 0.323 -11.364 1.00 92.75 223 SER A O 1
ATOM 1824 N N . THR A 1 224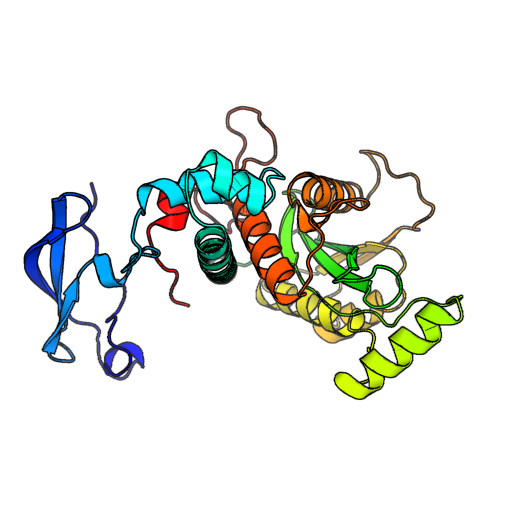 ? 20.170 0.813 -11.828 1.00 94.44 224 THR A N 1
ATOM 1825 C CA . THR A 1 224 ? 19.999 1.660 -10.644 1.00 94.44 224 THR A CA 1
ATOM 1826 C C . THR A 1 224 ? 19.946 0.885 -9.328 1.00 94.44 224 THR A C 1
ATOM 1828 O O . THR A 1 224 ? 20.201 1.488 -8.289 1.00 94.44 224 THR A O 1
ATOM 1831 N N . TYR A 1 225 ? 19.590 -0.404 -9.335 1.00 95.38 225 TYR A N 1
ATOM 1832 C CA . TYR A 1 225 ? 19.324 -1.148 -8.098 1.00 95.38 225 TYR A CA 1
ATOM 1833 C C . TYR A 1 225 ? 20.573 -1.373 -7.235 1.00 95.38 225 TYR A C 1
ATOM 1835 O O . TYR A 1 225 ? 20.513 -0.993 -6.066 1.00 95.38 225 TYR A O 1
ATOM 1843 N N . PRO A 1 226 ? 21.720 -1.851 -7.763 1.00 95.75 226 PRO A N 1
ATOM 1844 C CA . PRO A 1 226 ? 22.914 -2.073 -6.942 1.00 95.75 226 PRO A CA 1
ATOM 1845 C C . PRO A 1 226 ? 23.395 -0.815 -6.211 1.00 95.75 226 PRO A C 1
ATOM 1847 O O . PRO A 1 226 ? 23.753 -0.873 -5.040 1.00 95.75 226 PRO A O 1
ATOM 1850 N N . GLY A 1 227 ? 23.367 0.344 -6.879 1.00 96.38 227 GLY A N 1
ATOM 1851 C CA . GLY A 1 227 ? 23.758 1.612 -6.259 1.00 96.38 227 GLY A CA 1
ATOM 1852 C C . GLY A 1 227 ? 22.819 2.039 -5.126 1.00 96.38 227 GLY A C 1
ATOM 1853 O O . GLY A 1 227 ? 23.280 2.541 -4.110 1.00 96.38 227 GLY A O 1
ATOM 1854 N N . ILE A 1 228 ? 21.508 1.807 -5.268 1.00 97.19 228 ILE A N 1
ATOM 1855 C CA . ILE A 1 228 ? 20.530 2.114 -4.211 1.00 97.19 228 ILE A CA 1
ATOM 1856 C C . ILE A 1 228 ? 20.677 1.149 -3.028 1.00 97.19 228 ILE A C 1
ATOM 1858 O O . ILE A 1 228 ? 20.544 1.575 -1.885 1.00 97.19 228 ILE A O 1
ATOM 1862 N N . LEU A 1 229 ? 20.925 -0.139 -3.285 1.00 97.00 229 LEU A N 1
ATOM 1863 C CA . LEU A 1 229 ? 21.135 -1.123 -2.221 1.00 97.00 229 LEU A CA 1
ATOM 1864 C C . LEU A 1 229 ? 22.372 -0.767 -1.395 1.00 97.00 229 LEU A C 1
ATOM 1866 O O . LEU A 1 229 ? 22.263 -0.680 -0.176 1.00 97.00 229 LEU A O 1
ATOM 1870 N N . ARG A 1 230 ? 23.497 -0.452 -2.053 1.00 95.75 230 ARG A N 1
ATOM 1871 C CA . ARG A 1 230 ? 24.717 0.026 -1.384 1.00 95.75 230 ARG A CA 1
ATOM 1872 C C . ARG A 1 230 ? 24.483 1.319 -0.600 1.00 95.75 230 ARG A C 1
ATOM 1874 O O . ARG A 1 230 ? 24.880 1.388 0.552 1.00 95.75 230 ARG A O 1
ATOM 1881 N N . GLU A 1 231 ? 23.771 2.294 -1.175 1.00 95.50 231 GLU A N 1
ATOM 1882 C CA . GLU A 1 231 ? 23.419 3.556 -0.492 1.00 95.50 231 GLU A CA 1
ATOM 1883 C C . GLU A 1 231 ? 22.643 3.324 0.818 1.00 95.50 231 GLU A C 1
ATOM 1885 O O . GLU A 1 231 ? 22.827 4.060 1.780 1.00 95.50 231 GLU A O 1
ATOM 1890 N N . VAL A 1 2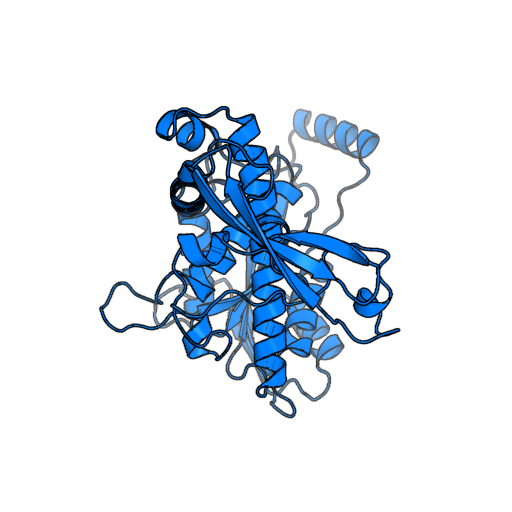32 ? 21.728 2.349 0.853 1.00 94.81 232 VAL A N 1
ATOM 1891 C CA . VAL A 1 232 ? 20.814 2.163 1.996 1.00 94.81 232 VAL A CA 1
ATOM 1892 C C . VAL A 1 232 ? 21.333 1.153 3.017 1.00 94.81 232 VAL A C 1
ATOM 1894 O O . VAL A 1 232 ? 21.065 1.313 4.205 1.00 94.81 232 VAL A O 1
ATOM 1897 N N . PHE A 1 233 ? 22.011 0.102 2.564 1.00 94.62 233 PHE A N 1
ATOM 1898 C CA . PHE A 1 233 ? 22.408 -1.025 3.405 1.00 94.62 233 PHE A CA 1
ATOM 1899 C C . PHE A 1 233 ? 23.923 -1.138 3.604 1.00 94.62 233 PHE A C 1
ATOM 1901 O O . PHE A 1 233 ? 24.336 -1.817 4.540 1.00 94.62 233 PHE A O 1
ATOM 1908 N N . GLY A 1 234 ? 24.748 -0.479 2.782 1.00 91.56 234 GLY A N 1
ATOM 1909 C CA . GLY A 1 234 ? 26.208 -0.552 2.886 1.00 91.56 234 GLY A CA 1
ATOM 1910 C C . GLY A 1 234 ? 26.708 -1.999 2.908 1.00 91.56 234 GLY A C 1
ATOM 1911 O O . GLY A 1 234 ? 26.277 -2.816 2.092 1.00 91.56 234 GLY A O 1
ATOM 1912 N N . GLY A 1 235 ? 27.551 -2.325 3.891 1.00 87.12 235 GLY A N 1
ATOM 1913 C CA . GLY A 1 235 ? 28.073 -3.679 4.118 1.00 87.12 235 GLY A CA 1
ATOM 1914 C C . GLY A 1 235 ? 27.025 -4.721 4.529 1.00 87.12 235 GLY A C 1
ATOM 1915 O O . GLY A 1 235 ? 27.308 -5.910 4.502 1.00 87.12 235 GLY A O 1
ATOM 1916 N N . ARG A 1 236 ? 25.782 -4.323 4.849 1.00 90.69 236 ARG A N 1
ATOM 1917 C CA . ARG A 1 236 ? 24.700 -5.280 5.147 1.00 90.69 236 ARG A CA 1
ATOM 1918 C C . ARG A 1 236 ? 24.134 -5.963 3.903 1.00 90.69 236 ARG A C 1
ATOM 1920 O O . ARG A 1 236 ? 23.241 -6.795 4.041 1.00 90.69 236 ARG A O 1
ATOM 1927 N N . VAL A 1 237 ? 24.564 -5.600 2.694 1.00 93.00 237 VAL A N 1
ATOM 1928 C CA . VAL A 1 237 ? 24.170 -6.320 1.476 1.00 93.00 237 VAL A CA 1
ATOM 1929 C C . VAL A 1 237 ? 24.902 -7.660 1.446 1.00 93.00 237 VAL A C 1
ATOM 1931 O O . VAL A 1 237 ? 26.043 -7.721 1.012 1.00 93.00 237 VAL A O 1
ATOM 1934 N N . GLY A 1 238 ? 24.239 -8.727 1.896 1.00 91.50 238 GLY A N 1
ATOM 1935 C CA . GLY A 1 238 ? 24.816 -10.072 1.882 1.00 91.50 238 GLY A CA 1
ATOM 1936 C C . GLY A 1 238 ? 24.861 -10.663 0.476 1.00 91.50 238 GLY A C 1
ATOM 1937 O O . GLY A 1 238 ? 25.880 -11.188 0.049 1.00 91.50 238 GLY A O 1
ATOM 1938 N N . SER A 1 239 ? 23.766 -10.552 -0.284 1.00 95.12 239 SER A N 1
ATOM 1939 C CA . SER A 1 239 ? 23.755 -10.971 -1.690 1.00 95.12 239 SER A CA 1
ATOM 1940 C C . SER A 1 239 ? 22.722 -10.216 -2.526 1.00 95.12 239 SER A C 1
ATOM 1942 O O . SER A 1 239 ? 21.639 -9.853 -2.059 1.00 95.12 239 SER A O 1
ATOM 1944 N N . HIS A 1 240 ? 23.051 -9.988 -3.803 1.00 96.19 240 HIS A N 1
ATOM 1945 C CA . HIS A 1 240 ? 22.133 -9.420 -4.794 1.00 96.19 240 HIS A CA 1
ATOM 1946 C C . HIS A 1 240 ? 22.130 -10.243 -6.087 1.00 96.19 240 HIS A C 1
ATOM 1948 O O . HIS A 1 240 ? 22.949 -10.035 -6.984 1.00 96.19 240 HIS A O 1
ATOM 1954 N N . ARG A 1 241 ? 21.166 -11.159 -6.222 1.00 95.94 241 ARG A N 1
ATOM 1955 C CA . ARG A 1 241 ? 20.993 -11.971 -7.433 1.00 95.94 241 ARG A CA 1
ATOM 1956 C C . ARG A 1 241 ? 20.177 -11.206 -8.481 1.00 95.94 241 ARG A C 1
ATOM 1958 O O . ARG A 1 241 ? 19.035 -10.814 -8.243 1.00 95.94 241 ARG A O 1
ATOM 1965 N N . ARG A 1 242 ? 20.753 -11.007 -9.671 1.00 95.38 242 ARG A N 1
ATOM 1966 C CA . ARG A 1 242 ? 20.132 -10.252 -10.777 1.00 95.38 242 ARG A CA 1
ATOM 1967 C C . ARG A 1 242 ? 19.774 -11.156 -11.948 1.00 95.38 242 ARG A C 1
ATOM 1969 O O . ARG A 1 242 ? 20.645 -11.785 -12.547 1.00 95.38 242 ARG A O 1
ATOM 1976 N N . VAL A 1 243 ? 18.505 -11.160 -12.334 1.00 92.12 243 VAL A N 1
ATOM 1977 C CA . VAL A 1 243 ? 17.983 -12.015 -13.407 1.00 92.12 243 VAL A CA 1
ATOM 1978 C C . VAL A 1 243 ? 17.728 -11.189 -14.663 1.00 92.12 243 VAL A C 1
ATOM 1980 O O . VAL A 1 243 ? 17.197 -10.081 -14.607 1.00 92.12 243 VAL A O 1
ATOM 1983 N N . SER A 1 244 ? 18.139 -11.716 -15.817 1.00 89.31 244 SER A N 1
ATOM 1984 C CA . SER A 1 244 ? 17.897 -11.061 -17.104 1.00 89.31 244 SER A CA 1
ATOM 1985 C C . SER A 1 244 ? 16.403 -10.989 -17.408 1.00 89.31 244 SER A C 1
ATOM 1987 O O . SER A 1 244 ? 15.668 -11.950 -17.194 1.00 89.31 244 SER A O 1
ATOM 1989 N N . SER A 1 245 ? 15.958 -9.877 -17.991 1.00 80.50 245 SER A N 1
ATOM 1990 C CA . SER A 1 245 ? 14.578 -9.721 -18.462 1.00 80.50 245 SER A CA 1
ATOM 1991 C C . SER A 1 245 ? 14.210 -10.690 -19.593 1.00 80.50 245 SER A C 1
ATOM 1993 O O . SER A 1 245 ? 13.019 -10.929 -19.796 1.00 80.50 245 SER A O 1
ATOM 1995 N N . ARG A 1 246 ? 15.215 -11.245 -20.291 1.00 84.62 246 ARG A N 1
ATOM 1996 C CA . ARG A 1 246 ? 15.080 -12.261 -21.350 1.00 84.62 246 ARG A CA 1
ATOM 1997 C C . ARG A 1 246 ? 14.901 -13.685 -20.811 1.00 84.62 246 ARG A C 1
ATOM 1999 O O . ARG A 1 246 ? 14.525 -14.567 -21.570 1.00 84.62 246 ARG A O 1
ATOM 2006 N N . ALA A 1 247 ? 15.178 -13.921 -19.526 1.00 83.50 247 ALA A N 1
ATOM 2007 C CA . ALA A 1 247 ? 15.021 -15.245 -18.936 1.00 83.50 247 ALA A CA 1
ATOM 2008 C C . ALA A 1 247 ? 13.549 -15.688 -18.968 1.00 83.50 247 ALA A C 1
ATOM 2010 O O . ALA A 1 247 ? 12.634 -14.874 -18.781 1.00 83.50 247 ALA A O 1
ATOM 2011 N N . ARG A 1 248 ? 13.319 -16.991 -19.175 1.00 83.94 248 ARG A N 1
ATOM 2012 C CA . ARG A 1 248 ? 11.972 -17.569 -19.211 1.00 83.94 248 ARG A CA 1
ATOM 2013 C C . ARG A 1 248 ? 11.242 -17.299 -17.893 1.00 83.94 248 ARG A C 1
ATOM 2015 O O . ARG A 1 248 ? 11.773 -17.514 -16.805 1.00 83.94 248 ARG A O 1
ATOM 2022 N N . ARG A 1 249 ? 9.993 -16.840 -17.996 1.00 84.88 249 ARG A N 1
ATOM 2023 C CA . ARG A 1 249 ? 9.115 -16.576 -16.847 1.00 84.88 249 ARG A CA 1
ATOM 2024 C C . ARG A 1 249 ? 8.211 -17.778 -16.611 1.00 84.88 249 ARG A C 1
ATOM 2026 O O . ARG A 1 249 ? 7.135 -17.867 -17.191 1.00 84.88 249 ARG A O 1
ATOM 2033 N N . CYS A 1 250 ? 8.659 -18.696 -15.768 1.00 85.56 250 CYS A N 1
ATOM 2034 C CA . CYS A 1 250 ? 7.925 -19.896 -15.366 1.00 85.56 250 CYS A CA 1
ATOM 2035 C C . CYS A 1 250 ? 7.888 -20.019 -13.829 1.00 85.56 250 CYS A C 1
ATOM 2037 O O . CYS A 1 250 ? 8.635 -19.297 -13.161 1.00 85.56 250 CYS A O 1
ATOM 2039 N N . PRO A 1 251 ? 7.050 -20.904 -13.254 1.00 82.31 251 PRO A N 1
ATOM 2040 C CA . PRO A 1 251 ? 7.000 -21.156 -11.809 1.00 82.31 251 PRO A CA 1
ATOM 2041 C C . PRO A 1 251 ? 8.357 -21.426 -11.143 1.00 82.31 251 PRO A C 1
ATOM 2043 O O . PRO A 1 251 ? 8.580 -20.949 -10.036 1.00 82.31 251 PRO A O 1
ATOM 2046 N N . GLY A 1 252 ? 9.286 -22.091 -11.838 1.00 83.81 252 GLY A N 1
ATOM 2047 C CA . GLY A 1 252 ? 10.646 -22.349 -11.342 1.00 83.81 252 GLY A CA 1
ATOM 2048 C C . GLY A 1 252 ? 11.628 -21.176 -11.474 1.00 83.81 252 GLY A C 1
ATOM 2049 O O . GLY A 1 252 ? 12.763 -21.268 -11.020 1.00 83.81 252 GLY A O 1
ATOM 2050 N N . SER A 1 253 ? 11.235 -20.062 -12.103 1.00 89.75 253 SER A N 1
ATOM 2051 C CA . SER A 1 253 ? 12.126 -18.906 -12.249 1.00 89.75 253 SER A CA 1
ATOM 2052 C C . SER A 1 253 ? 12.314 -18.177 -10.917 1.00 89.75 253 SER A C 1
ATOM 2054 O O . SER A 1 253 ? 11.363 -17.974 -10.167 1.00 89.75 253 SER A O 1
ATOM 2056 N N . VAL A 1 254 ? 13.531 -17.694 -10.656 1.00 91.88 254 VAL A N 1
ATOM 2057 C CA . VAL A 1 254 ? 13.876 -16.954 -9.427 1.00 91.88 254 VAL A CA 1
ATOM 2058 C C . VAL A 1 254 ? 12.896 -15.810 -9.164 1.00 91.88 254 VAL A C 1
ATOM 2060 O O . VAL A 1 254 ? 12.363 -15.688 -8.070 1.00 91.88 254 VAL A O 1
ATOM 2063 N N . LEU A 1 255 ? 12.583 -15.003 -10.184 1.00 94.25 255 LEU A N 1
ATOM 2064 C CA . LEU A 1 255 ? 11.654 -13.871 -10.068 1.00 94.25 255 LEU A CA 1
ATOM 2065 C C . LEU A 1 255 ? 10.175 -14.264 -10.210 1.00 94.25 255 LEU A C 1
ATOM 2067 O O . LEU A 1 255 ? 9.321 -13.386 -10.363 1.00 94.25 255 LEU A O 1
ATOM 2071 N N . PHE A 1 256 ? 9.827 -15.553 -10.201 1.00 94.81 256 PHE A N 1
ATOM 2072 C CA . PHE A 1 256 ? 8.430 -15.976 -10.259 1.00 94.81 256 PHE A CA 1
ATOM 2073 C C . PHE A 1 256 ? 7.570 -15.323 -9.168 1.00 94.81 256 PHE A C 1
ATOM 2075 O O . PHE A 1 256 ? 6.501 -14.815 -9.519 1.00 94.81 256 PHE A O 1
ATOM 2082 N N . PRO A 1 257 ? 7.999 -15.235 -7.890 1.00 96.31 257 PRO A N 1
ATOM 2083 C CA . PRO A 1 257 ? 7.147 -14.689 -6.839 1.00 96.31 257 PRO A CA 1
ATOM 2084 C C . PRO A 1 257 ? 6.735 -13.234 -7.079 1.00 96.31 257 PRO A C 1
ATOM 2086 O O . PRO A 1 257 ? 5.544 -12.896 -6.986 1.00 96.31 257 PRO A O 1
ATOM 2089 N N . ILE A 1 258 ? 7.675 -12.370 -7.473 1.00 96.81 258 ILE A N 1
ATOM 2090 C CA . ILE A 1 258 ? 7.362 -10.983 -7.824 1.00 96.81 258 ILE A CA 1
ATOM 2091 C C . ILE A 1 258 ? 6.555 -10.899 -9.120 1.00 96.81 258 ILE A C 1
ATOM 2093 O O . ILE A 1 258 ? 5.521 -10.231 -9.138 1.00 96.81 258 ILE A O 1
ATOM 2097 N N . ASN A 1 259 ? 6.915 -11.647 -10.166 1.00 95.75 259 ASN A N 1
ATOM 2098 C CA . ASN A 1 259 ? 6.167 -11.668 -11.427 1.00 95.75 259 ASN A CA 1
ATOM 2099 C C . ASN A 1 259 ? 4.702 -12.085 -11.220 1.00 95.75 259 ASN A C 1
ATOM 2101 O O . ASN A 1 259 ? 3.781 -11.433 -11.722 1.00 95.75 259 ASN A O 1
ATOM 2105 N N . HIS A 1 260 ? 4.475 -13.130 -10.426 1.00 95.19 260 HIS A N 1
ATOM 2106 C CA . HIS A 1 260 ? 3.152 -13.613 -10.052 1.00 95.19 260 HIS A CA 1
ATOM 2107 C C . HIS A 1 260 ? 2.380 -12.569 -9.231 1.00 95.19 260 HIS A C 1
ATOM 2109 O O . HIS A 1 260 ? 1.190 -12.331 -9.464 1.00 95.19 260 HIS A O 1
ATOM 2115 N N . THR A 1 261 ? 3.055 -11.889 -8.301 1.00 96.81 261 THR A N 1
ATOM 2116 C CA . THR A 1 261 ? 2.479 -10.777 -7.530 1.00 96.81 261 THR A CA 1
ATOM 2117 C C . THR A 1 261 ? 2.025 -9.649 -8.456 1.00 96.81 261 THR A C 1
ATOM 2119 O O . THR A 1 261 ? 0.871 -9.223 -8.374 1.00 96.81 261 THR A O 1
ATOM 2122 N N . LEU A 1 262 ? 2.874 -9.216 -9.392 1.00 96.06 262 LEU A N 1
ATOM 2123 C CA . LEU A 1 262 ? 2.550 -8.173 -10.368 1.00 96.06 262 LEU A CA 1
ATOM 2124 C C . LEU A 1 262 ? 1.403 -8.581 -11.304 1.00 96.06 262 LEU A C 1
ATOM 2126 O O . LEU A 1 262 ? 0.555 -7.748 -11.634 1.00 96.06 262 LEU A O 1
ATOM 2130 N N . ALA A 1 263 ? 1.345 -9.847 -11.725 1.00 94.56 263 ALA A N 1
ATOM 2131 C CA . ALA A 1 263 ? 0.240 -10.378 -12.523 1.00 94.56 263 ALA A CA 1
ATOM 2132 C C . ALA A 1 263 ? -1.086 -10.318 -11.748 1.00 94.56 263 ALA A C 1
ATOM 2134 O O . ALA A 1 263 ? -2.069 -9.765 -12.245 1.00 94.56 263 ALA A O 1
ATOM 2135 N N . ARG A 1 264 ? -1.098 -10.769 -10.486 1.00 94.44 264 ARG A N 1
ATOM 2136 C CA . ARG A 1 264 ? -2.277 -10.670 -9.608 1.00 94.44 264 ARG A CA 1
ATOM 2137 C C . ARG A 1 264 ? -2.686 -9.230 -9.320 1.00 94.44 264 ARG A C 1
ATOM 2139 O O . ARG A 1 264 ? -3.880 -8.945 -9.265 1.00 94.44 264 ARG A O 1
ATOM 2146 N N . MET A 1 265 ? -1.730 -8.318 -9.145 1.00 95.12 265 MET A N 1
ATOM 2147 C CA . MET A 1 265 ? -2.021 -6.888 -9.008 1.00 95.12 265 MET A CA 1
ATOM 2148 C C . MET A 1 265 ? -2.730 -6.350 -10.249 1.00 95.12 265 MET A C 1
ATOM 2150 O O . MET A 1 265 ? -3.733 -5.651 -10.116 1.00 95.12 265 MET A O 1
ATOM 2154 N N . ARG A 1 266 ? -2.239 -6.688 -11.449 1.00 93.31 266 ARG A N 1
ATOM 2155 C CA . ARG A 1 266 ? -2.843 -6.260 -12.720 1.00 93.31 266 ARG A CA 1
ATOM 2156 C C . ARG A 1 266 ? -4.246 -6.809 -12.922 1.00 93.31 266 ARG A C 1
ATOM 2158 O O . ARG A 1 266 ? -5.099 -6.071 -13.403 1.00 93.31 266 ARG A O 1
ATOM 2165 N N . ASP A 1 267 ? -4.480 -8.062 -12.550 1.00 92.81 267 ASP A N 1
ATOM 2166 C CA . ASP A 1 267 ? -5.805 -8.662 -12.660 1.00 92.81 267 ASP A CA 1
ATOM 2167 C C . ASP A 1 267 ? -6.792 -8.057 -11.649 1.00 92.81 267 ASP A C 1
ATOM 2169 O O . ASP A 1 267 ? -7.887 -7.655 -12.016 1.00 92.81 267 ASP A O 1
ATOM 2173 N N . ARG A 1 268 ? -6.396 -7.905 -10.382 1.00 93.69 268 ARG A N 1
ATOM 2174 C CA . ARG A 1 268 ? -7.314 -7.510 -9.299 1.00 93.69 268 ARG A CA 1
ATOM 2175 C C . ARG A 1 268 ? -7.538 -6.007 -9.174 1.00 93.69 268 ARG A C 1
ATOM 2177 O O . ARG A 1 268 ? -8.589 -5.576 -8.701 1.00 93.69 268 ARG A O 1
ATOM 2184 N N . VAL A 1 269 ? -6.570 -5.181 -9.559 1.00 95.44 269 VAL A N 1
ATOM 2185 C CA . VAL A 1 269 ? -6.701 -3.721 -9.504 1.00 95.44 269 VAL A CA 1
ATOM 2186 C C . VAL A 1 269 ? -7.162 -3.235 -10.866 1.00 95.44 269 VAL A C 1
ATOM 2188 O O . VAL A 1 269 ? -6.367 -3.131 -11.797 1.00 95.44 269 VAL A O 1
ATOM 2191 N N . SER A 1 270 ? -8.436 -2.850 -10.971 1.00 92.88 270 SER A N 1
ATOM 2192 C CA . SER A 1 270 ? -9.024 -2.407 -12.244 1.00 92.88 270 SER A CA 1
ATOM 2193 C C . SER A 1 270 ? -8.225 -1.294 -12.929 1.00 92.88 270 SER A C 1
ATOM 2195 O O . SER A 1 270 ? -8.179 -1.239 -14.144 1.00 92.88 270 SER A O 1
ATOM 2197 N N . ARG A 1 271 ? -7.501 -0.447 -12.193 1.00 92.00 271 ARG A N 1
ATOM 2198 C CA . ARG A 1 271 ? -6.653 0.622 -12.758 1.00 92.00 271 ARG A CA 1
ATOM 2199 C C . ARG A 1 271 ? -5.340 0.152 -13.404 1.00 92.00 271 ARG A C 1
ATOM 2201 O O . ARG A 1 271 ? -4.647 0.979 -13.991 1.00 92.00 271 ARG A O 1
ATOM 2208 N N . LEU A 1 272 ? -4.961 -1.115 -13.241 1.00 93.06 272 LEU A N 1
ATOM 2209 C CA . LEU A 1 272 ? -3.698 -1.680 -13.729 1.00 93.06 272 LEU A CA 1
ATOM 2210 C C . LEU A 1 272 ? -3.850 -2.569 -14.973 1.00 93.06 272 LEU A C 1
ATOM 2212 O O . LEU A 1 272 ? -2.837 -2.974 -15.548 1.00 93.06 272 LEU A O 1
ATOM 2216 N N . VAL A 1 273 ? -5.078 -2.865 -15.410 1.00 87.12 273 VAL A N 1
ATOM 2217 C CA . VAL A 1 273 ? -5.293 -3.627 -16.649 1.00 87.12 273 VAL A CA 1
ATOM 2218 C C . VAL A 1 273 ? -4.816 -2.787 -17.842 1.00 87.12 273 VAL A C 1
ATOM 2220 O O . VAL A 1 273 ? -5.144 -1.609 -17.966 1.00 87.12 273 VAL A O 1
ATOM 2223 N N . ARG A 1 274 ? -3.998 -3.389 -18.715 1.00 76.62 274 ARG A N 1
ATOM 2224 C CA . ARG A 1 274 ? -3.199 -2.679 -19.735 1.00 76.62 274 ARG A CA 1
ATOM 2225 C C . ARG A 1 274 ? -4.016 -1.979 -20.828 1.00 76.62 274 ARG A C 1
ATOM 2227 O O . ARG A 1 274 ? -3.558 -0.960 -21.345 1.00 76.62 274 ARG A O 1
ATOM 2234 N N . ARG A 1 275 ? -5.160 -2.549 -21.215 1.00 79.94 275 ARG A N 1
ATOM 2235 C CA . ARG A 1 275 ? -6.084 -2.022 -22.230 1.00 79.94 275 ARG A CA 1
ATOM 2236 C C . ARG A 1 275 ? -7.467 -1.920 -21.600 1.00 79.94 275 ARG A C 1
ATOM 2238 O O . ARG A 1 275 ? -8.211 -2.891 -21.588 1.00 79.94 275 ARG A O 1
ATOM 2245 N N . ASN A 1 276 ? -7.769 -0.783 -20.979 1.00 78.88 276 ASN A N 1
ATOM 2246 C CA . ASN A 1 276 ? -9.081 -0.563 -20.387 1.00 78.88 276 ASN A CA 1
ATOM 2247 C C . ASN A 1 276 ? -9.453 0.921 -20.285 1.00 78.88 276 ASN A C 1
ATOM 2249 O O . ASN A 1 276 ? -8.613 1.815 -20.383 1.00 78.88 276 ASN A O 1
ATOM 2253 N N . TRP A 1 277 ? -10.728 1.154 -19.986 1.00 80.94 277 TRP A N 1
ATOM 2254 C CA . TRP A 1 277 ? -11.294 2.476 -19.711 1.00 80.94 277 TRP A CA 1
ATOM 2255 C C . TRP A 1 277 ? -11.114 2.903 -18.240 1.00 80.94 277 TRP A C 1
ATOM 2257 O O . TRP A 1 277 ? -11.317 4.063 -17.878 1.00 80.94 277 TRP A O 1
ATOM 2267 N N . GLY A 1 278 ? -10.715 1.962 -17.376 1.00 81.88 278 GLY A N 1
ATOM 2268 C CA . GLY A 1 278 ? -10.536 2.124 -15.931 1.00 81.88 278 GLY A CA 1
ATOM 2269 C C . GLY A 1 278 ? -9.203 2.744 -15.496 1.00 81.88 278 GLY A C 1
ATOM 2270 O O . GLY A 1 278 ? -8.944 2.805 -14.291 1.00 81.88 278 GLY A O 1
ATOM 2271 N N . ALA A 1 279 ? -8.362 3.195 -16.431 1.00 84.31 279 ALA A N 1
ATOM 2272 C CA . ALA A 1 279 ? -7.041 3.748 -16.146 1.00 84.31 279 ALA A CA 1
ATOM 2273 C C . ALA A 1 279 ? -7.080 4.934 -15.166 1.00 84.31 279 ALA A C 1
ATOM 2275 O O . ALA A 1 279 ? -8.025 5.734 -15.098 1.00 84.31 279 ALA A O 1
ATOM 2276 N N . SER A 1 280 ? -6.023 5.062 -14.363 1.00 84.31 280 SER A N 1
ATOM 2277 C CA . SER A 1 280 ? -6.015 6.021 -13.266 1.00 84.31 280 SER A CA 1
ATOM 2278 C C . SER A 1 280 ? -5.669 7.435 -13.718 1.00 84.31 280 SER A C 1
ATOM 2280 O O . SER A 1 280 ? -4.517 7.827 -13.666 1.00 84.31 280 SER A O 1
ATOM 2282 N N . LYS A 1 281 ? -6.670 8.279 -13.973 1.00 88.81 281 LYS A N 1
ATOM 2283 C CA . LYS A 1 281 ? -6.483 9.697 -14.367 1.00 88.81 281 LYS A CA 1
ATOM 2284 C C . LYS A 1 281 ? -5.586 10.548 -13.443 1.00 88.81 281 LYS A C 1
ATOM 2286 O O . LYS A 1 281 ? -5.131 11.613 -13.837 1.00 88.81 281 LYS A O 1
ATOM 2291 N N . ARG A 1 282 ? -5.378 10.126 -12.188 1.00 92.56 282 ARG A N 1
ATOM 2292 C CA . ARG A 1 282 ? -4.464 10.768 -11.225 1.00 92.56 282 ARG A CA 1
ATOM 2293 C C . ARG A 1 282 ? -3.642 9.708 -10.491 1.00 92.56 282 ARG A C 1
ATOM 2295 O O . ARG A 1 282 ? -4.223 8.801 -9.882 1.00 92.56 282 ARG A O 1
ATOM 2302 N N . ARG A 1 283 ? -2.315 9.866 -10.427 1.00 94.19 283 ARG A N 1
ATOM 2303 C CA . ARG A 1 283 ? -1.391 8.948 -9.720 1.00 94.19 283 ARG A CA 1
ATOM 2304 C C . ARG A 1 283 ? -1.736 8.723 -8.243 1.00 94.19 283 ARG A C 1
ATOM 2306 O O . ARG A 1 283 ? -1.592 7.619 -7.724 1.00 94.19 283 ARG A O 1
ATOM 2313 N N . ARG A 1 284 ? -2.261 9.744 -7.551 1.00 95.50 284 ARG A N 1
ATOM 2314 C CA . ARG A 1 284 ? -2.663 9.630 -6.132 1.00 95.50 284 ARG A CA 1
ATOM 2315 C C . ARG A 1 284 ? -3.811 8.640 -5.923 1.00 95.50 284 ARG A C 1
ATOM 2317 O O . ARG A 1 284 ? -3.841 7.948 -4.912 1.00 95.50 284 ARG A O 1
ATOM 2324 N N . CYS A 1 285 ? -4.734 8.569 -6.883 1.00 94.88 285 CYS A N 1
ATOM 2325 C CA . CYS A 1 285 ? -5.873 7.660 -6.823 1.00 94.88 285 CYS A CA 1
ATOM 2326 C C . CYS A 1 285 ? -5.426 6.216 -7.062 1.00 94.88 285 CYS A C 1
ATOM 2328 O O . CYS A 1 285 ? -5.911 5.322 -6.377 1.00 94.88 285 CYS A O 1
ATOM 2330 N N . LEU A 1 286 ? -4.459 6.008 -7.967 1.00 96.38 286 LEU A N 1
ATOM 2331 C CA . LEU A 1 286 ? -3.800 4.713 -8.133 1.00 96.38 286 LEU A CA 1
ATOM 2332 C C . LEU A 1 286 ? -3.152 4.284 -6.817 1.00 96.38 286 LEU A C 1
ATOM 2334 O O . LEU A 1 286 ? -3.443 3.202 -6.329 1.00 96.38 286 LEU A O 1
ATOM 2338 N N . ARG A 1 287 ? -2.362 5.164 -6.190 1.00 97.44 287 ARG A N 1
ATOM 2339 C CA . ARG A 1 287 ? -1.690 4.868 -4.918 1.00 97.44 287 ARG A CA 1
ATOM 2340 C C . ARG A 1 287 ? -2.661 4.400 -3.829 1.00 97.44 287 ARG A C 1
ATOM 2342 O O . ARG A 1 287 ? -2.364 3.433 -3.142 1.00 97.44 287 ARG A O 1
ATOM 2349 N N . TRP A 1 288 ? -3.817 5.050 -3.669 1.00 97.38 288 TRP A N 1
ATOM 2350 C CA . TRP A 1 288 ? -4.833 4.599 -2.705 1.00 97.38 288 TRP A CA 1
ATOM 2351 C C . TRP A 1 288 ? -5.355 3.198 -3.024 1.00 97.38 288 TRP A C 1
ATOM 2353 O O . TRP A 1 288 ? -5.458 2.375 -2.123 1.00 97.38 288 TRP A O 1
ATOM 2363 N N . HIS A 1 289 ? -5.630 2.918 -4.297 1.00 97.62 289 HIS A N 1
ATOM 2364 C CA . HIS A 1 289 ? -6.123 1.614 -4.737 1.00 97.62 289 HIS A CA 1
ATOM 2365 C C . HIS A 1 289 ? -5.079 0.505 -4.532 1.00 97.62 289 HIS A C 1
ATOM 2367 O O . HIS A 1 289 ? -5.419 -0.570 -4.047 1.00 97.62 289 HIS A O 1
ATOM 2373 N N . LEU A 1 290 ? -3.801 0.787 -4.807 1.00 98.31 290 LEU A N 1
ATOM 2374 C CA . LEU A 1 290 ? -2.704 -0.151 -4.553 1.00 98.31 290 LEU A CA 1
ATOM 2375 C C . LEU A 1 290 ? -2.591 -0.494 -3.067 1.00 98.31 290 LEU A C 1
ATOM 2377 O O . LEU A 1 290 ? -2.492 -1.666 -2.729 1.00 98.31 290 LEU A O 1
ATOM 2381 N N . TRP A 1 291 ? -2.687 0.493 -2.171 1.00 98.56 291 TRP A N 1
ATOM 2382 C CA . TRP A 1 291 ? -2.652 0.221 -0.731 1.00 98.56 291 TRP A CA 1
ATOM 2383 C C . TRP A 1 291 ? -3.832 -0.624 -0.251 1.00 98.56 291 TRP A C 1
ATOM 2385 O O . TRP A 1 291 ? -3.641 -1.480 0.607 1.00 98.56 291 TRP A O 1
ATOM 2395 N N . MET A 1 292 ? -5.028 -0.448 -0.824 1.00 98.56 292 MET A N 1
ATOM 2396 C CA . MET A 1 292 ? -6.158 -1.343 -0.539 1.00 98.56 292 MET A CA 1
ATOM 2397 C C . MET A 1 292 ? -5.840 -2.788 -0.930 1.00 98.56 292 MET A C 1
ATOM 2399 O O . MET A 1 292 ? -6.098 -3.702 -0.150 1.00 98.56 292 MET A O 1
ATOM 2403 N N . TRP A 1 293 ? -5.254 -2.987 -2.114 1.00 98.44 293 TRP A N 1
ATOM 2404 C CA . TRP A 1 293 ? -4.849 -4.310 -2.578 1.00 98.44 293 TRP A CA 1
ATOM 2405 C C . TRP A 1 293 ? -3.739 -4.913 -1.708 1.00 98.44 293 TRP A C 1
ATOM 2407 O O . TRP A 1 293 ? -3.831 -6.085 -1.364 1.00 98.44 293 TRP A O 1
ATOM 2417 N N . VAL A 1 294 ? -2.747 -4.118 -1.287 1.00 98.69 294 VAL A N 1
ATOM 2418 C CA . VAL A 1 294 ? -1.683 -4.563 -0.368 1.00 98.69 294 VAL A CA 1
ATOM 2419 C C . VAL A 1 294 ? -2.273 -5.046 0.951 1.00 98.69 294 VAL A C 1
ATOM 2421 O O . VAL A 1 294 ? -1.967 -6.154 1.378 1.00 98.69 294 VAL A O 1
ATOM 2424 N N . ALA A 1 295 ? -3.170 -4.268 1.568 1.00 98.44 295 ALA A N 1
ATOM 2425 C CA . ALA A 1 295 ? -3.806 -4.697 2.809 1.00 98.44 295 ALA A CA 1
ATOM 2426 C C . ALA A 1 295 ? -4.604 -5.993 2.613 1.00 98.44 295 ALA A C 1
ATOM 2428 O O . ALA A 1 295 ? -4.468 -6.921 3.406 1.00 98.44 295 ALA A O 1
ATOM 2429 N N . TRP A 1 296 ? -5.378 -6.087 1.526 1.00 98.31 296 TRP A N 1
ATOM 2430 C CA . TRP A 1 296 ? -6.119 -7.301 1.194 1.00 98.31 296 TRP A CA 1
ATOM 2431 C C . TRP A 1 296 ? -5.206 -8.518 1.008 1.00 98.31 296 TRP A C 1
ATOM 2433 O O . TRP A 1 296 ? -5.447 -9.549 1.634 1.00 98.31 296 TRP A O 1
ATOM 2443 N N . ARG A 1 297 ? -4.141 -8.391 0.207 1.00 97.56 297 ARG A N 1
ATOM 2444 C CA . ARG A 1 297 ? -3.184 -9.469 -0.065 1.00 97.56 297 ARG A CA 1
ATOM 2445 C C . ARG A 1 297 ? -2.462 -9.915 1.199 1.00 97.56 297 ARG A C 1
ATOM 2447 O O . ARG A 1 297 ? -2.339 -11.111 1.405 1.00 97.56 297 ARG A O 1
ATOM 2454 N N . ASN A 1 298 ? -1.992 -8.978 2.016 1.00 98.50 298 ASN A N 1
ATOM 2455 C CA . ASN A 1 298 ? -1.136 -9.298 3.154 1.00 98.50 298 ASN A CA 1
ATOM 2456 C C . ASN A 1 298 ? -1.921 -9.816 4.363 1.00 98.50 298 ASN A C 1
ATOM 2458 O O . ASN A 1 298 ? -1.427 -10.691 5.072 1.00 98.50 298 ASN A O 1
ATOM 2462 N N . TYR A 1 299 ? -3.121 -9.287 4.621 1.00 98.19 299 TYR A N 1
ATOM 2463 C CA . TYR A 1 299 ? -3.787 -9.487 5.916 1.00 98.19 299 TYR A CA 1
ATOM 2464 C C . TYR A 1 299 ? -5.172 -10.132 5.834 1.00 98.19 299 TYR A C 1
ATOM 2466 O O . TYR A 1 299 ? -5.640 -10.658 6.839 1.00 98.19 299 TYR A O 1
ATOM 2474 N N . LEU A 1 300 ? -5.842 -10.099 4.676 1.00 96.69 300 LEU A N 1
ATOM 2475 C CA . LEU A 1 300 ? -7.225 -10.582 4.543 1.00 96.69 300 LEU A CA 1
ATOM 2476 C C . LEU A 1 300 ? -7.343 -11.841 3.680 1.00 96.69 300 LEU A C 1
ATOM 2478 O O . LEU A 1 300 ? -8.274 -12.632 3.864 1.00 96.69 300 LEU A O 1
ATOM 2482 N N . ARG A 1 301 ? -6.426 -12.019 2.727 1.00 95.00 301 ARG A N 1
ATOM 2483 C CA . ARG A 1 301 ? -6.393 -13.151 1.807 1.00 95.00 301 ARG A CA 1
ATOM 2484 C C . ARG A 1 301 ? -5.269 -14.120 2.201 1.00 95.00 301 ARG A C 1
ATOM 2486 O O . ARG A 1 301 ? -4.122 -13.684 2.283 1.00 95.00 301 ARG A O 1
ATOM 2493 N N . PRO A 1 302 ? -5.567 -15.415 2.378 1.00 94.88 302 PRO A N 1
ATOM 2494 C CA . PRO A 1 302 ? -4.550 -16.461 2.430 1.00 94.88 302 PRO A CA 1
ATOM 2495 C C . PRO A 1 302 ? -3.642 -16.456 1.191 1.00 94.88 302 PRO A C 1
ATOM 2497 O O . PRO A 1 302 ? -4.002 -15.887 0.150 1.00 94.88 302 PRO A O 1
ATOM 2500 N N . VAL A 1 303 ? -2.460 -17.071 1.275 1.00 93.12 303 VAL A N 1
ATOM 2501 C CA . VAL A 1 303 ? -1.534 -17.176 0.126 1.00 93.12 303 VAL A CA 1
ATOM 2502 C C . VAL A 1 303 ? -2.197 -17.912 -1.050 1.00 93.12 303 VAL A C 1
ATOM 2504 O O . VAL A 1 303 ? -2.215 -17.408 -2.186 1.00 93.12 303 VAL A O 1
ATOM 2507 N N . THR A 1 304 ? -2.852 -19.039 -0.773 1.00 89.38 304 THR A N 1
ATOM 2508 C CA . THR A 1 304 ? -3.644 -19.839 -1.726 1.00 89.38 304 THR A CA 1
ATOM 2509 C C . THR A 1 304 ? -5.125 -19.838 -1.320 1.00 89.38 304 THR A C 1
ATOM 2511 O O . THR A 1 304 ? -5.533 -18.966 -0.562 1.00 89.38 304 THR A O 1
ATOM 2514 N N . VAL A 1 305 ? -5.972 -20.683 -1.910 1.00 85.25 305 VAL A N 1
ATOM 2515 C CA . VAL A 1 305 ? -7.373 -20.863 -1.464 1.00 85.25 305 VAL A CA 1
ATOM 2516 C C . VAL A 1 305 ? -7.548 -22.108 -0.595 1.00 85.25 305 VAL A C 1
ATOM 2518 O O . VAL A 1 305 ? -8.642 -22.328 -0.090 1.00 85.25 305 VAL A O 1
ATOM 2521 N N . ALA A 1 306 ? -6.479 -22.888 -0.415 1.00 83.94 306 ALA A N 1
ATOM 2522 C CA . ALA A 1 306 ? -6.504 -24.094 0.393 1.00 83.94 306 ALA A CA 1
ATOM 2523 C C . ALA A 1 306 ? -6.825 -23.763 1.857 1.00 83.94 306 ALA A C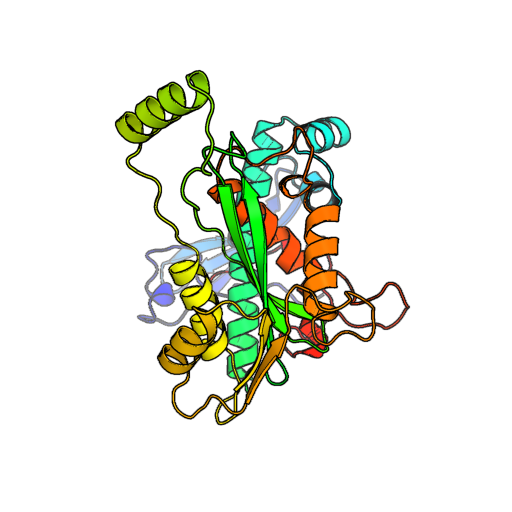 1
ATOM 2525 O O . ALA A 1 306 ? -6.433 -22.707 2.375 1.00 83.94 306 ALA A O 1
ATOM 2526 N N . ALA A 1 307 ? -7.556 -24.671 2.502 1.00 79.31 307 ALA A N 1
ATOM 2527 C CA . ALA A 1 307 ? -7.903 -24.565 3.911 1.00 79.31 307 ALA A CA 1
ATOM 2528 C C . ALA A 1 307 ? -6.637 -24.495 4.783 1.00 79.31 307 ALA A C 1
ATOM 2530 O O . ALA A 1 307 ? -5.581 -24.998 4.411 1.00 79.31 307 ALA A O 1
ATOM 2531 N N . GLY A 1 308 ? -6.722 -23.800 5.918 1.00 84.06 308 GLY A N 1
ATOM 2532 C CA . GLY A 1 308 ? -5.609 -23.664 6.867 1.00 84.06 308 GLY A CA 1
ATOM 2533 C C . GLY A 1 308 ? -4.463 -22.741 6.432 1.00 84.06 308 GLY A C 1
ATOM 2534 O O . GLY A 1 308 ? -3.671 -22.327 7.274 1.00 84.06 308 GLY A O 1
ATOM 2535 N N . VAL A 1 309 ? -4.382 -22.334 5.159 1.00 89.94 309 VAL A N 1
ATOM 2536 C CA . VAL A 1 309 ? -3.257 -21.513 4.691 1.00 89.94 309 VAL A CA 1
ATOM 2537 C C . VAL A 1 309 ? -3.295 -20.108 5.322 1.00 89.94 309 VAL A C 1
ATOM 2539 O O . VAL A 1 309 ? -4.293 -19.387 5.190 1.00 89.94 309 VAL A O 1
ATOM 2542 N N . PRO A 1 310 ? -2.209 -19.665 5.985 1.00 95.44 310 PRO A N 1
ATOM 2543 C CA . PRO A 1 310 ? -2.142 -18.339 6.585 1.00 95.44 310 PRO A CA 1
ATOM 2544 C C . PRO A 1 310 ? -2.058 -17.229 5.528 1.00 95.44 310 PRO A C 1
ATOM 2546 O O . PRO A 1 310 ? -1.826 -17.448 4.333 1.00 95.44 310 PRO A O 1
ATOM 2549 N N . THR A 1 311 ? -2.259 -15.983 5.960 1.00 97.69 311 THR A N 1
ATOM 2550 C CA . THR A 1 311 ? -1.996 -14.827 5.092 1.00 97.69 311 THR A CA 1
ATOM 2551 C C . THR A 1 311 ? -0.496 -14.526 5.063 1.00 97.69 311 THR A C 1
ATOM 2553 O O . THR A 1 311 ? 0.200 -14.838 6.031 1.00 97.69 311 THR A O 1
ATOM 2556 N N . PRO A 1 312 ? 0.021 -13.851 4.018 1.00 98.00 312 PRO A N 1
ATOM 2557 C CA . PRO A 1 312 ? 1.427 -13.451 3.967 1.00 98.00 312 PRO A CA 1
ATOM 2558 C C . PRO A 1 312 ? 1.893 -12.718 5.230 1.00 98.00 312 PRO A C 1
ATOM 2560 O O . PRO A 1 312 ? 2.976 -12.968 5.736 1.00 98.00 312 PRO A O 1
ATOM 2563 N N . GLY A 1 313 ? 1.044 -11.840 5.773 1.00 97.88 313 GLY A N 1
ATOM 2564 C CA . GLY A 1 313 ? 1.323 -11.085 6.990 1.00 97.88 313 GLY A CA 1
ATOM 2565 C C . GLY A 1 313 ? 1.448 -11.949 8.241 1.00 97.88 313 GLY A C 1
ATOM 2566 O O . GLY A 1 313 ? 2.184 -11.557 9.133 1.00 97.88 313 GLY A O 1
ATOM 2567 N N . VAL A 1 314 ? 0.768 -13.096 8.307 1.00 97.50 314 VAL A N 1
ATOM 2568 C CA . VAL A 1 314 ? 0.946 -14.059 9.404 1.00 97.50 314 VAL A CA 1
ATOM 2569 C C . VAL A 1 314 ? 2.274 -14.795 9.252 1.00 97.50 314 VAL A C 1
ATOM 2571 O O . VAL A 1 314 ? 3.037 -14.852 10.206 1.00 97.50 314 VAL A O 1
ATOM 2574 N N . ILE A 1 315 ? 2.603 -15.251 8.037 1.00 97.19 315 ILE A N 1
ATOM 2575 C CA . ILE A 1 315 ? 3.853 -15.981 7.749 1.00 97.19 315 ILE A CA 1
ATOM 2576 C C . ILE A 1 315 ? 5.094 -15.158 8.116 1.00 97.19 315 ILE A C 1
ATOM 2578 O O . ILE A 1 315 ? 6.052 -15.705 8.645 1.00 97.19 315 ILE A O 1
ATOM 2582 N N . VAL A 1 316 ? 5.083 -13.848 7.846 1.00 96.56 316 VAL A N 1
ATOM 2583 C CA . VAL A 1 316 ? 6.217 -12.956 8.163 1.00 96.56 316 VAL A CA 1
ATOM 2584 C C . VAL A 1 316 ? 6.122 -12.311 9.553 1.00 96.56 316 VAL A C 1
ATOM 2586 O O . VAL A 1 316 ? 6.805 -11.328 9.825 1.00 96.56 316 VAL A O 1
ATOM 2589 N N . GLY A 1 317 ? 5.197 -12.760 10.409 1.00 95.81 317 GLY A N 1
ATOM 2590 C CA . GLY A 1 317 ? 5.033 -12.218 11.762 1.00 95.81 317 GLY A CA 1
ATOM 2591 C C . GLY A 1 317 ? 4.515 -10.771 11.831 1.00 95.81 317 GLY A C 1
ATOM 2592 O O . GLY A 1 317 ? 4.551 -10.139 12.887 1.00 95.81 317 GLY A O 1
ATOM 2593 N N . ALA A 1 318 ? 3.993 -10.210 10.736 1.00 96.25 318 ALA A N 1
ATOM 2594 C CA . ALA A 1 318 ? 3.395 -8.872 10.696 1.00 96.25 318 ALA A CA 1
ATOM 2595 C C . ALA A 1 318 ? 1.937 -8.823 11.194 1.00 96.25 318 ALA A C 1
ATOM 2597 O O . ALA A 1 318 ? 1.395 -7.737 11.426 1.00 96.25 318 ALA A O 1
ATOM 2598 N N . ALA A 1 319 ? 1.283 -9.968 11.370 1.00 96.12 319 ALA A N 1
ATOM 2599 C CA . ALA A 1 319 ? -0.038 -10.103 11.970 1.00 96.12 319 ALA A CA 1
ATOM 2600 C C . ALA A 1 319 ? -0.143 -11.436 12.721 1.00 96.12 319 ALA A C 1
ATOM 2602 O O . ALA A 1 319 ? 0.359 -12.438 12.246 1.00 96.12 319 ALA A O 1
ATOM 2603 N N . GLU A 1 320 ? -0.843 -11.460 13.852 1.00 94.31 320 GLU A N 1
ATOM 2604 C CA . GLU A 1 320 ? -1.053 -12.696 14.629 1.00 94.31 320 GLU A CA 1
ATOM 2605 C C . GLU A 1 320 ? -2.084 -13.629 13.981 1.00 94.31 320 GLU A C 1
ATOM 2607 O O . GLU A 1 320 ? -2.062 -14.836 14.171 1.00 94.31 320 GLU A O 1
ATOM 2612 N N . ARG A 1 321 ? -3.015 -13.067 13.203 1.00 94.69 321 ARG A N 1
ATOM 2613 C CA . ARG A 1 321 ? -4.086 -13.819 12.546 1.00 94.69 321 ARG A CA 1
ATOM 2614 C C . ARG A 1 321 ? -4.566 -13.144 11.272 1.00 94.69 321 ARG A C 1
ATOM 2616 O O . ARG A 1 321 ? -4.338 -11.950 11.042 1.00 94.69 321 ARG A O 1
ATOM 2623 N N . ARG A 1 322 ? -5.327 -13.902 10.484 1.00 95.38 322 ARG A N 1
ATOM 2624 C CA . ARG A 1 322 ? -6.101 -13.380 9.355 1.00 95.38 322 ARG A CA 1
ATOM 2625 C C . ARG A 1 322 ? -7.150 -12.372 9.835 1.00 95.38 322 ARG A C 1
ATOM 2627 O O . ARG A 1 322 ? -7.879 -12.610 10.798 1.00 95.38 322 ARG A O 1
ATOM 2634 N N . TRP A 1 323 ? -7.267 -11.266 9.108 1.00 96.06 323 TRP A N 1
ATOM 2635 C CA . TRP A 1 323 ? -8.273 -10.236 9.346 1.00 96.06 323 TRP A CA 1
ATOM 2636 C C . TRP A 1 323 ? -9.513 -10.447 8.478 1.00 96.06 323 TRP A C 1
ATOM 2638 O O . TRP A 1 323 ? -9.420 -10.654 7.265 1.00 96.06 323 TRP A O 1
ATOM 2648 N N . ALA A 1 324 ? -10.692 -10.305 9.081 1.00 95.75 324 ALA A N 1
ATOM 2649 C CA . ALA A 1 324 ? -11.932 -10.151 8.334 1.00 95.75 324 ALA A CA 1
ATOM 2650 C C . ALA A 1 324 ? -12.038 -8.728 7.756 1.00 95.75 324 ALA A C 1
ATOM 2652 O O . ALA A 1 324 ? -11.569 -7.757 8.354 1.00 95.75 324 ALA A O 1
ATOM 2653 N N . VAL A 1 325 ? -12.715 -8.575 6.609 1.00 96.81 325 VAL A N 1
ATOM 2654 C CA . VAL A 1 325 ? -12.937 -7.252 5.982 1.00 96.81 325 VAL A CA 1
ATOM 2655 C C . VAL A 1 325 ? -13.661 -6.299 6.937 1.00 96.81 325 VAL A C 1
ATOM 2657 O O . VAL A 1 325 ? -13.311 -5.123 7.012 1.00 96.81 325 VAL A O 1
ATOM 2660 N N . ALA A 1 326 ? -14.654 -6.803 7.675 1.00 94.12 326 ALA A N 1
ATOM 2661 C CA . ALA A 1 326 ? -15.410 -6.005 8.632 1.00 94.12 326 ALA A CA 1
ATOM 2662 C C . ALA A 1 326 ? -14.512 -5.465 9.756 1.00 94.12 326 ALA A C 1
ATOM 2664 O O . ALA A 1 326 ? -14.567 -4.271 10.040 1.00 94.12 326 ALA A O 1
ATOM 2665 N N . ASP A 1 327 ? -13.640 -6.303 10.324 1.00 93.62 327 ASP A N 1
ATOM 2666 C CA . ASP A 1 327 ? -12.709 -5.907 11.387 1.00 93.62 327 ASP A CA 1
ATOM 2667 C C . ASP A 1 327 ? -11.655 -4.922 10.887 1.00 93.62 327 ASP A C 1
ATOM 2669 O O . ASP A 1 327 ? -11.416 -3.890 11.517 1.00 93.62 327 ASP A O 1
ATOM 2673 N N . PHE A 1 328 ? -11.080 -5.193 9.711 1.00 96.56 328 PHE A N 1
ATOM 2674 C CA . PHE A 1 328 ? -10.113 -4.305 9.071 1.00 96.56 328 PHE A CA 1
ATOM 2675 C C . PHE A 1 328 ? -10.689 -2.899 8.842 1.00 96.56 328 PHE A C 1
ATOM 2677 O O . PHE A 1 328 ? -9.979 -1.909 9.006 1.00 96.56 328 PHE A O 1
ATOM 2684 N N . LEU A 1 329 ? -11.977 -2.789 8.496 1.00 96.25 329 LEU A N 1
ATOM 2685 C CA . LEU A 1 329 ? -12.664 -1.514 8.267 1.00 96.25 329 LEU A CA 1
ATOM 2686 C C . LEU A 1 329 ? -13.369 -0.955 9.512 1.00 96.25 329 LEU A C 1
ATOM 2688 O O . LEU A 1 329 ? -14.036 0.075 9.410 1.00 96.25 329 LEU A O 1
ATOM 2692 N N . ARG A 1 330 ? -13.263 -1.605 10.675 1.00 92.31 330 ARG A N 1
ATOM 2693 C CA . ARG A 1 330 ? -13.988 -1.196 11.885 1.00 92.31 330 ARG A CA 1
ATOM 2694 C C . ARG A 1 330 ? -13.332 0.002 12.557 1.00 92.31 330 ARG A C 1
ATOM 2696 O O . ARG A 1 330 ? -13.988 1.015 12.803 1.00 92.31 330 ARG A O 1
ATOM 2703 N N . TRP A 1 331 ? -12.037 -0.102 12.834 1.00 92.75 331 TRP A N 1
ATOM 2704 C CA . TRP A 1 331 ? -11.286 0.866 13.634 1.00 92.75 331 TRP A CA 1
ATOM 2705 C C . TRP A 1 331 ? -10.298 1.651 12.780 1.00 92.75 331 TRP A C 1
ATOM 2707 O O . TRP A 1 331 ? -9.705 1.113 11.851 1.00 92.75 331 TRP A O 1
ATOM 2717 N N . ARG A 1 332 ? -10.107 2.935 13.087 1.00 91.56 332 ARG A N 1
ATOM 2718 C CA . ARG A 1 332 ? -9.042 3.758 12.504 1.00 91.56 332 ARG A CA 1
ATOM 2719 C C . ARG A 1 332 ? -7.713 3.306 13.078 1.00 91.56 332 ARG A C 1
ATOM 2721 O O . ARG A 1 332 ? -7.584 3.168 14.288 1.00 91.56 332 ARG A O 1
ATOM 2728 N N . VAL A 1 333 ? -6.706 3.190 12.219 1.00 88.31 333 VAL A N 1
ATOM 2729 C CA . VAL A 1 333 ? -5.322 3.122 12.689 1.00 88.31 333 VAL A CA 1
ATOM 2730 C C . VAL A 1 333 ? -4.816 4.539 12.920 1.00 88.31 333 VAL A C 1
ATOM 2732 O O . VAL A 1 333 ? -4.714 5.342 11.984 1.00 88.31 333 VAL A O 1
ATOM 2735 N N . THR A 1 334 ? -4.528 4.849 14.178 1.00 71.00 334 THR A N 1
ATOM 2736 C CA . THR A 1 334 ? -3.710 5.994 14.574 1.00 71.00 334 THR A CA 1
ATOM 2737 C C . THR A 1 334 ? -2.265 5.541 14.646 1.00 71.00 334 THR A C 1
ATOM 2739 O O . THR A 1 334 ? -1.970 4.540 15.294 1.00 71.00 334 THR A O 1
ATOM 2742 N N . LEU A 1 335 ? -1.415 6.227 13.882 1.00 57.41 335 LEU A N 1
ATOM 2743 C CA . LEU A 1 335 ? 0.016 5.964 13.824 1.00 57.41 335 LEU A CA 1
ATOM 2744 C C . LEU A 1 335 ? 0.759 6.718 14.906 1.00 57.41 335 LEU A C 1
ATOM 2746 O O . LEU A 1 335 ? 0.267 7.807 15.274 1.00 57.41 335 LEU A O 1
#

Foldseek 3Di:
DDDDDDPADLDPPFCCVVVNDPFDKDWDAWDQDPQHRDTWTKMAGPRPRDIDTPLSFWLCRPPHPCVCLLVLLQCQQALHFLVRSCVVSVHDSVVSLVSLLSLLVQLVLLLVVLLVVLQVVQFFDAEKEKDWDKDAAPDCQAWIKIWIWMAHQPQLQTLDIDIATDHGHPPDDPVVVVVNVVCCVVPNGGHTCPLVRVLVSLLSRLSGHGPPAAHHYEYAPPPSVVVSNCVRQPVSNPDYHHDYPPDDADPPDPCVSVVVVLVSCLNRRNCNPHDDPRHHNDRSSVSSSVSSNSSCQAAADFSDPDPPGFGSCCVRVSDVGHDDSCRSNTGGNDD

Radius of gyration: 22.29 Å; chains: 1; bounding box: 58×49×67 Å

Sequence (335 aa):
MSRFQPPHCPHPRCPSRHGRAPFLWRRRGSYPRKVDGRRVQRFLCRTCGRSFSTQSFRLDYRLQRVHVNPALFRLLVSKVTFRQAARLLGIDRKTVARRARLFGRHARRFHEARLRAARARGGLDGVFQLDELETFETDRRLQPLTVPVLIERRSFFVVHVGVGTLPARGGLSAAKKRRKAELERLRGKRRSQSRAQVRVAVRRLGRVLAAGAPLVFESDRKSTYPGILREVFGGRVGSHRRVSSRARRCPGSVLFPINHTLARMRDRVSRLVRRNWGASKRRRCLRWHLWMWVAWRNYLRPVTVAAGVPTPGVIVGAAERRWAVADFLRWRVTL

Secondary structure (DSSP, 8-state):
-PPP---S-S-TT-GGGGTSS---EEEEEEEE-TTT-PEEEEEEETTT--EEEGGGGBTTTT-SSTTHHHHHHHHHTTT--HHHHHHHTT--HHHHHHHHHHHHHHHHHHHHHHHHHHHHTT-B-SEEEEEEEEEESS-TTTSEEEEEEEEETTT--EEEE--EE-PPPSS--HHHHHHHHHHHHHH-PPPP-HHHHHHHHHHHHHTTBPSSPPEEEEEE--THHHHHHHHHHGGGEEEEEEE-TTS--STTSTTHHHHHHHHHHHHH-GGG-SSSTT--SSHHHHHHHHHHHHHIIIIIS-SSSSTTPPPHHHHTTS-SSPPPHHHHTTB----

pLDDT: mean 93.85, std 5.99, range [44.88, 98.75]